Protein AF-A0A7S1PKN9-F1 (afdb_monomer_lite)

Structure (mmCIF, N/CA/C/O backbone):
data_AF-A0A7S1PKN9-F1
#
_entry.id   AF-A0A7S1PKN9-F1
#
loop_
_atom_site.group_PDB
_atom_site.id
_atom_site.type_symbol
_atom_site.label_atom_id
_atom_site.label_alt_id
_atom_site.label_comp_id
_atom_site.label_asym_id
_atom_site.label_entity_id
_atom_site.label_seq_id
_atom_site.pdbx_PDB_ins_code
_atom_site.Cartn_x
_atom_site.Cartn_y
_atom_site.Cartn_z
_atom_site.occupancy
_atom_site.B_iso_or_equiv
_atom_site.auth_seq_id
_atom_site.auth_comp_id
_atom_site.auth_asym_id
_atom_site.auth_atom_id
_atom_site.pdbx_PDB_model_num
ATOM 1 N N . VAL A 1 1 ? 27.962 28.927 23.996 1.00 56.00 1 VAL A N 1
ATOM 2 C CA . VAL A 1 1 ? 29.377 28.516 23.824 1.00 56.00 1 VAL A CA 1
ATOM 3 C C . VAL A 1 1 ? 30.246 29.664 23.310 1.00 56.00 1 VAL A C 1
ATOM 5 O O . VAL A 1 1 ? 31.031 30.153 24.105 1.00 56.00 1 VAL A O 1
ATOM 8 N N . TYR A 1 2 ? 30.059 30.178 22.082 1.00 61.97 2 TYR A N 1
ATOM 9 C CA . TYR A 1 2 ? 30.924 31.236 21.508 1.00 61.97 2 TYR A CA 1
ATOM 10 C C . TYR A 1 2 ? 31.091 32.504 22.367 1.00 61.97 2 TYR A C 1
ATOM 12 O O . TYR A 1 2 ? 32.209 32.985 22.531 1.00 61.97 2 TYR A O 1
ATOM 20 N N . CYS A 1 3 ? 30.013 33.026 22.960 1.00 69.19 3 CYS A N 1
ATOM 21 C CA . CYS A 1 3 ? 30.111 34.197 23.840 1.00 69.19 3 CYS A CA 1
ATOM 22 C C . CYS A 1 3 ? 30.927 33.903 25.104 1.00 69.19 3 CYS A C 1
ATOM 24 O O . CYS A 1 3 ? 31.741 34.717 25.508 1.00 69.19 3 CYS A O 1
ATOM 26 N N . ILE A 1 4 ? 30.766 32.713 25.687 1.00 73.06 4 ILE A N 1
ATOM 27 C CA . ILE A 1 4 ? 31.464 32.315 26.916 1.00 73.06 4 ILE A CA 1
ATOM 28 C C . ILE A 1 4 ? 32.950 32.116 26.635 1.00 73.06 4 ILE A C 1
ATOM 30 O O . ILE A 1 4 ? 33.784 32.615 27.381 1.00 73.06 4 ILE A O 1
ATOM 34 N N . THR A 1 5 ? 33.293 31.463 25.522 1.00 75.25 5 THR A N 1
ATOM 35 C CA . THR A 1 5 ? 34.692 31.301 25.111 1.00 75.25 5 THR A CA 1
ATOM 36 C C . THR A 1 5 ? 35.358 32.647 24.826 1.00 75.25 5 THR A C 1
ATOM 38 O O . THR A 1 5 ? 36.504 32.836 25.216 1.00 75.25 5 THR A O 1
ATOM 41 N N . ALA A 1 6 ? 34.636 33.596 24.217 1.00 80.12 6 ALA A N 1
ATOM 42 C CA . ALA A 1 6 ? 35.143 34.945 23.963 1.00 80.12 6 ALA A CA 1
ATOM 43 C C . ALA A 1 6 ? 35.316 35.758 25.259 1.00 80.12 6 ALA A C 1
ATOM 45 O O . ALA A 1 6 ? 36.335 36.415 25.453 1.00 80.12 6 ALA A O 1
ATOM 46 N N . SER A 1 7 ? 34.356 35.687 26.184 1.00 80.75 7 SER A N 1
ATOM 47 C CA . SER A 1 7 ? 34.466 36.356 27.483 1.00 80.75 7 SER A CA 1
ATOM 48 C C . SER A 1 7 ? 35.603 35.773 28.328 1.00 80.75 7 SER A C 1
ATOM 50 O O . SER A 1 7 ? 36.373 36.533 28.911 1.00 80.75 7 SER A O 1
ATOM 52 N N . CYS A 1 8 ? 35.766 34.445 28.349 1.00 77.81 8 CYS A N 1
ATOM 53 C CA . CYS A 1 8 ? 36.870 33.787 29.048 1.00 77.81 8 CYS A CA 1
ATOM 54 C C . CYS A 1 8 ? 38.234 34.127 28.438 1.00 77.81 8 CYS A C 1
ATOM 56 O O . CYS A 1 8 ? 39.183 34.334 29.190 1.00 77.81 8 CYS A O 1
ATOM 58 N N . SER A 1 9 ? 38.346 34.228 27.107 1.00 82.56 9 SER A N 1
ATOM 59 C CA . SER A 1 9 ? 39.614 34.612 26.478 1.00 82.56 9 SER A CA 1
ATOM 60 C C . SER A 1 9 ? 39.989 36.051 26.820 1.00 82.56 9 SER A C 1
ATOM 62 O O . SER A 1 9 ? 41.128 36.303 27.197 1.00 82.56 9 SER A O 1
ATOM 64 N N . VAL A 1 10 ? 39.035 36.989 26.771 1.00 86.06 10 VAL A N 1
ATOM 65 C CA . VAL A 1 10 ? 39.274 38.386 27.176 1.00 86.06 10 VAL A CA 1
ATOM 66 C C . VAL A 1 10 ? 39.670 38.469 28.652 1.00 86.06 10 VAL A C 1
ATOM 68 O O . VAL A 1 10 ? 40.650 39.132 28.984 1.00 86.06 10 VAL A O 1
ATOM 71 N N . PHE A 1 11 ? 38.964 37.755 29.532 1.00 84.25 11 PHE A N 1
ATOM 72 C CA . PHE A 1 11 ? 39.279 37.731 30.960 1.00 84.25 11 PHE A CA 1
ATOM 73 C C . PHE A 1 11 ? 40.685 37.185 31.242 1.00 84.25 11 PHE A C 1
ATOM 75 O O . PHE A 1 11 ? 41.400 37.760 32.056 1.00 84.25 11 PHE A O 1
ATOM 82 N N . ALA A 1 12 ? 41.120 36.134 30.540 1.00 81.62 12 ALA A N 1
ATOM 83 C CA . ALA A 1 12 ? 42.462 35.575 30.705 1.00 81.62 12 ALA A CA 1
ATOM 84 C C . ALA A 1 12 ? 43.568 36.596 30.380 1.00 81.62 12 ALA A C 1
ATOM 86 O O . ALA A 1 12 ? 44.550 36.690 31.114 1.00 81.62 12 ALA A O 1
ATOM 87 N N . TYR A 1 13 ? 43.394 37.404 29.328 1.00 84.75 13 TYR A N 1
ATOM 88 C CA . TYR A 1 13 ? 44.349 38.465 28.992 1.00 84.75 13 TYR A CA 1
ATOM 89 C C . TYR A 1 13 ? 44.332 39.618 30.000 1.00 84.75 13 TYR A C 1
ATOM 91 O O . TYR A 1 13 ? 45.393 40.132 30.350 1.00 84.75 13 TYR A O 1
ATOM 99 N N . LEU A 1 14 ? 43.155 40.002 30.503 1.00 86.12 14 LEU A N 1
ATOM 100 C CA . LEU A 1 14 ? 43.044 41.013 31.559 1.00 86.12 14 LEU A CA 1
ATOM 101 C C . LEU A 1 14 ? 43.687 40.538 32.867 1.00 86.12 14 LEU A C 1
ATOM 103 O O . LEU A 1 14 ? 44.374 41.314 33.527 1.00 86.12 14 LEU A O 1
ATOM 107 N N . TRP A 1 15 ? 43.517 39.261 33.213 1.00 82.75 15 TRP A N 1
ATOM 108 C CA . TRP A 1 15 ? 44.158 38.649 34.375 1.00 82.75 15 TRP A CA 1
ATOM 109 C C . TRP A 1 15 ? 45.682 38.608 34.227 1.00 82.75 15 TRP A C 1
ATOM 111 O O . TRP A 1 15 ? 46.397 38.978 35.154 1.00 82.75 15 TRP A O 1
ATOM 121 N N . LEU A 1 16 ? 46.187 38.245 33.043 1.00 79.94 16 LEU A N 1
ATOM 122 C CA . LEU A 1 16 ? 47.620 38.262 32.742 1.00 79.94 16 LEU A CA 1
ATOM 123 C C . LEU A 1 16 ? 48.214 39.676 32.851 1.00 79.94 16 LEU A C 1
ATOM 125 O O . LEU A 1 16 ? 49.313 39.859 33.367 1.00 79.94 16 LEU A O 1
ATOM 129 N N . LEU A 1 17 ? 47.473 40.691 32.406 1.00 82.06 17 LEU A N 1
ATOM 130 C CA . LEU A 1 17 ? 47.875 42.088 32.550 1.00 82.06 17 LEU A CA 1
ATOM 131 C C . LEU A 1 17 ? 47.866 42.539 34.021 1.00 82.06 17 LEU A C 1
ATOM 133 O O . LEU A 1 17 ? 48.770 43.257 34.442 1.00 82.06 17 LEU A O 1
ATOM 137 N N . PHE A 1 18 ? 46.893 42.083 34.813 1.00 81.50 18 PHE A N 1
ATOM 138 C CA . PHE A 1 18 ? 46.809 42.376 36.244 1.00 81.50 18 PHE A CA 1
ATOM 139 C C . PHE A 1 18 ? 47.983 41.786 37.038 1.00 81.50 18 PHE A C 1
ATOM 141 O O . PHE A 1 18 ? 48.581 42.503 37.837 1.00 81.50 18 PHE A O 1
ATOM 148 N N . ILE A 1 19 ? 48.357 40.524 36.799 1.00 79.94 19 ILE A N 1
ATOM 149 C CA . ILE A 1 19 ? 49.488 39.901 37.511 1.00 79.94 19 ILE A CA 1
ATOM 150 C C . ILE A 1 19 ? 50.833 40.533 37.126 1.00 79.94 19 ILE A C 1
ATOM 152 O O . ILE A 1 19 ? 51.710 40.644 37.969 1.00 79.94 19 ILE A O 1
ATOM 156 N N . LEU A 1 20 ? 50.992 41.010 35.885 1.00 75.25 20 LEU A N 1
ATOM 157 C CA . LEU A 1 20 ? 52.249 41.620 35.433 1.00 75.25 20 LEU A CA 1
ATOM 158 C C . LEU A 1 20 ? 52.433 43.076 35.877 1.00 75.25 20 LEU A C 1
ATOM 160 O O . LEU A 1 20 ? 53.573 43.525 35.999 1.00 75.25 20 LEU A O 1
ATOM 164 N N . LEU A 1 21 ? 51.340 43.824 36.068 1.00 78.50 21 LEU A N 1
ATOM 165 C CA . LEU A 1 21 ? 51.380 45.258 36.390 1.00 78.50 21 LEU A CA 1
ATOM 166 C C . LEU A 1 21 ? 50.986 45.591 37.832 1.00 78.50 21 LEU A C 1
ATOM 168 O O . LEU A 1 21 ? 51.209 46.720 38.262 1.00 78.50 21 LEU A O 1
ATOM 172 N N . GLY A 1 22 ? 50.350 44.664 38.547 1.00 76.75 22 GLY A N 1
ATOM 173 C CA . GLY A 1 22 ? 49.760 44.927 39.853 1.00 76.75 22 GLY A CA 1
ATOM 174 C C . GLY A 1 22 ? 50.721 44.664 41.019 1.00 76.75 22 GLY A C 1
ATOM 175 O O . GLY A 1 22 ? 51.550 45.523 41.316 1.00 76.75 22 GLY A O 1
ATOM 176 N N . PRO A 1 23 ? 50.581 43.537 41.743 1.00 65.81 23 PRO A N 1
ATOM 177 C CA . PRO A 1 23 ? 51.250 43.354 43.030 1.00 65.81 23 PRO A CA 1
ATOM 178 C C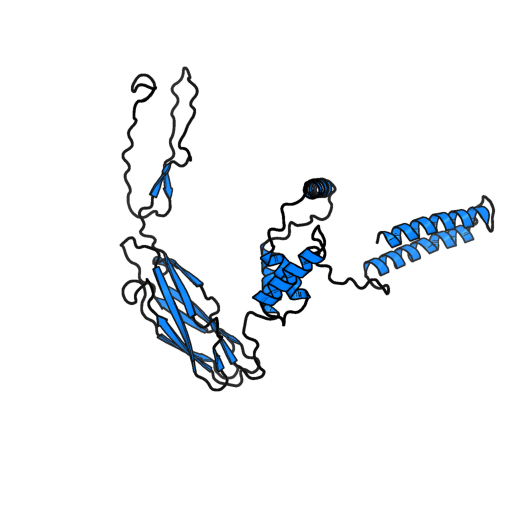 . PRO A 1 23 ? 52.767 43.166 42.911 1.00 65.81 23 PRO A C 1
ATOM 180 O O . PRO A 1 23 ? 53.510 43.776 43.681 1.00 65.81 23 PRO A O 1
ATOM 183 N N . THR A 1 24 ? 53.235 42.366 41.945 1.00 72.69 24 THR A N 1
ATOM 184 C CA . THR A 1 24 ? 54.666 42.130 41.711 1.00 72.69 24 THR A CA 1
ATOM 185 C C . THR A 1 24 ? 55.055 42.399 40.252 1.00 72.69 24 THR A C 1
ATOM 187 O O . THR A 1 24 ? 54.902 41.553 39.374 1.00 72.69 24 THR A O 1
ATOM 190 N N . PRO A 1 25 ? 55.567 43.603 39.930 1.00 73.12 25 PRO A N 1
ATOM 191 C CA . PRO A 1 25 ? 55.857 43.945 38.546 1.00 73.12 25 PRO A CA 1
ATOM 192 C C . PRO A 1 25 ? 56.955 43.043 37.967 1.00 73.12 25 PRO A C 1
ATOM 194 O O . PRO A 1 25 ? 58.049 42.924 38.524 1.00 73.12 25 PRO A O 1
ATOM 197 N N . ASN A 1 26 ? 56.672 42.442 36.808 1.00 72.38 26 ASN A N 1
ATOM 198 C CA . ASN A 1 26 ? 57.579 41.573 36.042 1.00 72.38 26 ASN A CA 1
ATOM 199 C C . ASN A 1 26 ? 58.079 40.300 36.760 1.00 72.38 26 ASN A C 1
ATOM 201 O O . ASN A 1 26 ? 59.082 39.718 36.332 1.00 72.38 26 ASN A O 1
ATOM 205 N N . ARG A 1 27 ? 57.410 39.836 37.823 1.00 75.25 27 ARG A N 1
ATOM 206 C CA . ARG A 1 27 ? 57.646 38.517 38.439 1.00 75.25 27 ARG A CA 1
ATOM 207 C C . ARG A 1 27 ? 56.304 37.862 38.763 1.00 75.25 27 ARG A C 1
ATOM 209 O O . ARG A 1 27 ? 55.308 38.553 38.850 1.00 75.25 27 ARG A O 1
ATOM 216 N N . VAL A 1 28 ? 56.280 36.533 38.848 1.00 74.38 28 VAL A N 1
ATOM 217 C CA . VAL A 1 28 ? 55.083 35.780 39.250 1.00 74.38 28 VAL A CA 1
ATOM 218 C C . VAL A 1 28 ? 55.415 35.065 40.545 1.00 74.38 28 VAL A C 1
ATOM 220 O O . VAL A 1 28 ? 56.263 34.166 40.551 1.00 74.38 28 VAL A O 1
ATOM 223 N N . ASP A 1 29 ? 54.767 35.466 41.630 1.00 78.19 29 ASP A N 1
ATOM 224 C CA . ASP A 1 29 ? 54.979 34.853 42.936 1.00 78.19 29 ASP A CA 1
ATOM 225 C C . ASP A 1 29 ? 54.174 33.551 43.083 1.00 78.19 29 ASP A C 1
ATOM 227 O O . ASP A 1 29 ? 53.139 33.332 42.449 1.00 78.19 29 ASP A O 1
ATOM 231 N N . VAL A 1 30 ? 54.636 32.655 43.963 1.00 81.25 30 VAL A N 1
ATOM 232 C CA . VAL A 1 30 ? 53.997 31.345 44.198 1.00 81.25 30 VAL A CA 1
ATOM 233 C C . VAL A 1 30 ? 52.495 31.464 44.531 1.00 81.25 30 VAL A C 1
ATOM 235 O O . VAL A 1 30 ? 51.716 30.691 43.967 1.00 81.25 30 VAL A O 1
ATOM 238 N N . PRO A 1 31 ? 52.028 32.424 45.360 1.00 81.75 31 PRO A N 1
ATOM 239 C CA . PRO A 1 31 ? 50.597 32.614 45.604 1.00 81.75 31 PRO A CA 1
ATOM 240 C C . PRO A 1 31 ? 49.803 33.023 44.353 1.00 81.75 31 PRO A C 1
ATOM 242 O O . PRO A 1 31 ? 48.690 32.539 44.153 1.00 81.75 31 PRO A O 1
ATOM 245 N N . GLU A 1 32 ? 50.368 33.859 43.479 1.00 77.94 32 GLU A N 1
ATOM 246 C CA . GLU A 1 32 ? 49.728 34.287 42.224 1.00 77.94 32 GLU A CA 1
ATOM 247 C C . GLU A 1 32 ? 49.598 33.109 41.243 1.00 77.94 32 GLU A C 1
ATOM 249 O O . GLU A 1 32 ? 48.570 32.941 40.573 1.00 77.94 32 GLU A O 1
ATOM 254 N N . GLY A 1 33 ? 50.611 32.235 41.221 1.00 79.50 33 GLY A N 1
ATOM 255 C CA . GLY A 1 33 ? 50.589 30.972 40.485 1.00 79.50 33 GLY A CA 1
ATOM 256 C C . GLY A 1 33 ? 49.509 30.010 40.990 1.00 79.50 33 GLY A C 1
ATOM 257 O O . GLY A 1 33 ? 48.776 29.437 40.184 1.00 79.50 33 GLY A O 1
ATOM 258 N N . ILE A 1 34 ? 49.346 29.880 42.312 1.00 83.94 34 ILE A N 1
ATOM 259 C CA . ILE A 1 34 ? 48.301 29.038 42.924 1.00 83.94 34 ILE A CA 1
ATOM 260 C C . ILE A 1 34 ? 46.901 29.561 42.579 1.00 83.94 34 ILE A C 1
ATOM 262 O O . ILE A 1 34 ? 46.028 28.776 42.209 1.00 83.94 34 ILE A O 1
ATOM 266 N N . ILE A 1 35 ? 46.683 30.878 42.644 1.00 83.00 35 ILE A N 1
ATOM 267 C CA . ILE A 1 35 ? 45.398 31.495 42.278 1.00 83.00 35 ILE A CA 1
ATOM 268 C C . ILE A 1 35 ? 45.082 31.239 40.799 1.00 83.00 35 ILE A C 1
ATOM 270 O O . ILE A 1 35 ? 43.976 30.820 40.460 1.00 83.00 35 ILE A O 1
ATOM 274 N N . THR A 1 36 ? 46.067 31.419 39.917 1.00 82.75 36 THR A N 1
ATOM 275 C CA . THR A 1 36 ? 45.909 31.154 38.478 1.00 82.75 36 THR A CA 1
ATOM 276 C C . THR A 1 36 ? 45.602 29.678 38.206 1.00 82.75 36 THR A C 1
ATOM 278 O O . THR A 1 36 ? 44.739 29.362 37.386 1.00 82.75 36 THR A O 1
ATOM 281 N N . PHE A 1 37 ? 46.240 28.763 38.940 1.00 84.38 37 PHE A N 1
ATOM 282 C CA . PHE A 1 37 ? 45.971 27.329 38.851 1.00 84.38 37 PHE A CA 1
ATOM 283 C C . PHE A 1 37 ? 44.552 26.966 39.323 1.00 84.38 37 PHE A C 1
ATOM 285 O O . PHE A 1 37 ? 43.891 26.137 38.700 1.00 84.38 37 PHE A O 1
ATOM 292 N N . LEU A 1 38 ? 44.039 27.625 40.368 1.00 86.00 38 LEU A N 1
ATOM 293 C CA . LEU A 1 38 ? 42.670 27.428 40.862 1.00 86.00 38 LEU A CA 1
ATOM 294 C C . LEU A 1 38 ? 41.592 27.998 39.929 1.00 86.00 38 LEU A C 1
ATOM 296 O O . LEU A 1 38 ? 40.467 27.496 39.926 1.00 86.00 38 LEU A O 1
ATOM 300 N N .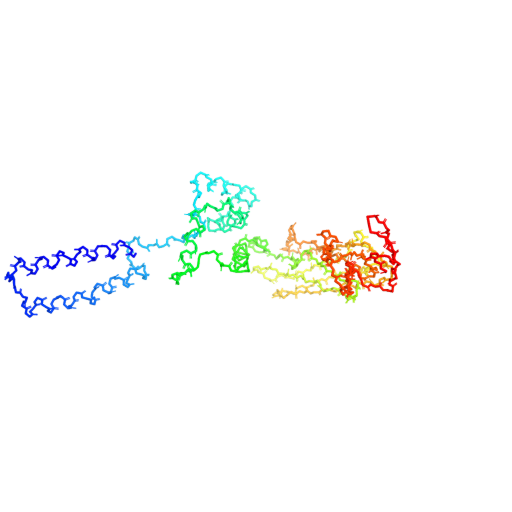 PHE A 1 39 ? 41.909 28.988 39.092 1.00 82.31 39 PHE A N 1
ATOM 301 C CA . PHE A 1 39 ? 40.958 29.496 38.097 1.00 82.31 39 PHE A CA 1
ATOM 302 C C . PHE A 1 39 ? 40.632 28.478 36.999 1.00 82.31 39 PHE A C 1
ATOM 304 O O . PHE A 1 39 ? 39.522 28.494 36.465 1.00 82.31 39 PHE A O 1
ATOM 311 N N . PHE A 1 40 ? 41.551 27.560 36.688 1.00 80.88 40 PHE A N 1
ATOM 312 C CA . PHE A 1 40 ? 41.342 26.540 35.662 1.00 80.88 40 PHE A CA 1
ATOM 313 C C . PHE A 1 40 ? 40.109 25.647 35.930 1.00 80.88 40 PHE A C 1
ATOM 315 O O . PHE A 1 40 ? 39.208 25.628 35.086 1.00 80.88 40 PHE A O 1
ATOM 322 N N . PRO A 1 41 ? 39.977 24.959 37.085 1.00 83.75 41 PRO A N 1
ATOM 323 C CA . PRO A 1 41 ? 38.795 24.142 37.367 1.00 83.75 41 PRO A CA 1
ATOM 324 C C . PRO A 1 41 ? 37.504 24.967 37.479 1.00 83.75 41 PRO A C 1
ATOM 326 O O . PRO A 1 41 ? 36.442 24.480 37.092 1.00 83.75 41 PRO A O 1
ATOM 329 N N . VAL A 1 42 ? 37.575 26.222 37.939 1.00 82.94 42 VAL A N 1
ATOM 330 C CA . VAL A 1 42 ? 36.406 27.115 38.035 1.00 82.94 42 VAL A CA 1
ATOM 331 C C . VAL A 1 42 ? 35.867 27.474 36.647 1.00 82.94 42 VAL A C 1
ATOM 333 O O . VAL A 1 42 ? 34.666 27.354 36.403 1.00 82.94 42 VAL A O 1
ATOM 336 N N . ILE A 1 43 ? 36.740 27.855 35.708 1.00 82.00 43 ILE A N 1
ATOM 337 C CA . ILE A 1 43 ? 36.345 28.203 34.334 1.00 82.00 43 ILE A CA 1
ATOM 338 C C . ILE A 1 43 ? 35.787 26.978 33.603 1.00 82.00 43 ILE A C 1
ATOM 340 O O . ILE A 1 43 ? 34.760 27.080 32.928 1.00 82.00 43 ILE A O 1
ATOM 344 N N . VAL A 1 44 ? 36.411 25.808 33.776 1.00 81.38 44 VAL A N 1
ATOM 345 C CA . VAL A 1 44 ? 35.914 24.546 33.205 1.00 81.38 44 VAL A CA 1
ATOM 346 C C . VAL A 1 44 ? 34.543 24.183 33.785 1.00 81.38 44 VAL A C 1
ATOM 348 O O . VAL A 1 44 ? 33.648 23.796 33.034 1.00 81.38 44 VAL A O 1
ATOM 351 N N . GLY A 1 45 ? 34.334 24.376 35.091 1.00 81.31 45 GLY A N 1
ATOM 352 C CA . GLY A 1 45 ? 33.041 24.165 35.743 1.00 81.31 45 GLY A CA 1
ATOM 353 C C . GLY A 1 45 ? 31.940 25.080 35.199 1.00 81.31 45 GLY A C 1
ATOM 354 O O . GLY A 1 45 ? 30.849 24.608 34.884 1.00 81.31 45 GLY A O 1
ATOM 355 N N . ILE A 1 46 ? 32.225 26.373 35.016 1.00 79.38 46 ILE A N 1
ATOM 356 C CA . ILE A 1 46 ? 31.274 27.338 34.435 1.00 79.38 46 ILE A CA 1
ATOM 357 C C . ILE A 1 46 ? 30.959 26.989 32.976 1.00 79.38 46 ILE A C 1
ATOM 359 O O . ILE A 1 46 ? 29.793 27.010 32.579 1.00 79.38 46 ILE A O 1
ATOM 363 N N . ALA A 1 47 ? 31.969 26.616 32.187 1.00 75.75 47 ALA A N 1
ATOM 364 C CA . ALA A 1 47 ? 31.772 26.172 30.810 1.00 75.75 47 ALA A CA 1
ATOM 365 C C . ALA A 1 47 ? 30.891 24.913 30.741 1.00 75.75 47 ALA A C 1
ATOM 367 O O . ALA A 1 47 ? 29.976 24.853 29.922 1.00 75.75 47 ALA A O 1
ATOM 368 N N . PHE A 1 48 ? 31.103 23.949 31.641 1.00 76.88 48 PHE A N 1
ATOM 369 C CA . PHE A 1 48 ? 30.293 22.734 31.737 1.00 76.88 48 PHE A CA 1
ATOM 370 C C . PHE A 1 48 ? 28.846 23.017 32.170 1.00 76.88 48 PHE A C 1
ATOM 372 O O . PHE A 1 48 ? 27.908 22.491 31.570 1.00 76.88 48 PHE A O 1
ATOM 379 N N . MET A 1 49 ? 28.639 23.882 33.169 1.00 77.69 49 MET A N 1
ATOM 380 C CA . MET A 1 49 ? 27.297 24.302 33.598 1.00 77.69 49 MET A CA 1
ATOM 381 C C . MET A 1 49 ? 26.545 25.042 32.487 1.00 77.69 49 MET A C 1
ATOM 383 O O . MET A 1 49 ? 25.337 24.857 32.323 1.00 77.69 49 MET A O 1
ATOM 387 N N . ALA A 1 50 ? 27.255 25.846 31.694 1.00 72.12 50 ALA A N 1
ATOM 388 C CA . ALA A 1 50 ? 26.683 26.513 30.536 1.00 72.12 50 ALA A CA 1
ATOM 389 C C . ALA A 1 50 ? 26.311 25.537 29.412 1.00 72.12 50 ALA A C 1
ATOM 391 O O . ALA A 1 50 ? 25.275 25.715 28.775 1.00 72.12 50 ALA A O 1
ATOM 392 N N . ASP A 1 51 ? 27.123 24.505 29.176 1.00 69.62 51 ASP A N 1
ATOM 393 C CA . ASP A 1 51 ? 26.844 23.490 28.153 1.00 69.62 51 ASP A CA 1
ATOM 394 C C . ASP A 1 51 ? 25.653 22.599 28.546 1.00 69.62 51 ASP A C 1
ATOM 396 O O . ASP A 1 51 ? 24.828 22.236 27.706 1.00 69.62 51 ASP A O 1
ATOM 400 N N . LYS A 1 52 ? 25.484 22.346 29.852 1.00 71.12 52 LYS A N 1
ATOM 401 C CA . LYS A 1 52 ? 24.294 21.691 30.419 1.00 71.12 52 LYS A CA 1
ATOM 402 C C . LYS A 1 52 ? 23.062 22.599 30.560 1.00 71.12 52 LYS A C 1
ATOM 404 O O . LYS A 1 52 ? 22.019 22.112 30.986 1.00 71.12 52 LYS A O 1
ATOM 409 N N . GLY A 1 53 ? 23.141 23.881 30.189 1.00 63.84 53 GLY A N 1
ATOM 410 C CA . GLY A 1 53 ? 21.988 24.796 30.169 1.00 63.84 53 GLY A CA 1
ATOM 411 C C . GLY A 1 53 ? 21.476 25.223 31.550 1.00 63.84 53 GLY A C 1
ATOM 412 O O . GLY A 1 53 ? 20.310 25.578 31.693 1.00 63.84 53 GLY A O 1
ATOM 413 N N . MET A 1 54 ? 22.327 25.177 32.580 1.00 65.50 54 MET A N 1
ATOM 414 C CA . MET A 1 54 ? 21.944 25.491 33.965 1.00 65.50 54 MET A CA 1
ATOM 415 C C . MET A 1 54 ? 21.978 26.997 34.290 1.00 65.50 54 MET A C 1
ATOM 417 O O . MET A 1 54 ? 21.639 27.388 35.404 1.00 65.50 54 MET A O 1
ATOM 421 N N . LEU A 1 55 ? 22.386 27.857 33.345 1.00 62.66 55 LEU A N 1
ATOM 422 C CA . LEU A 1 55 ? 22.476 29.306 33.554 1.00 62.66 55 LEU A CA 1
ATOM 423 C C . LEU A 1 55 ? 21.159 30.019 33.176 1.00 62.66 55 LEU A C 1
ATOM 425 O O . LEU A 1 55 ? 20.597 29.749 32.106 1.00 62.66 55 LEU A O 1
ATOM 429 N N . PRO A 1 56 ? 20.668 30.965 33.999 1.00 54.06 56 PRO A N 1
ATOM 430 C CA . PRO A 1 56 ? 19.470 31.742 33.687 1.00 54.06 56 PRO A CA 1
ATOM 431 C C . PRO A 1 56 ? 19.685 32.547 32.395 1.00 54.06 56 PRO A C 1
ATOM 433 O O . PRO A 1 56 ? 20.683 33.244 32.245 1.00 54.06 56 PRO A O 1
ATOM 436 N N . GLY A 1 57 ? 18.770 32.396 31.432 1.00 55.38 57 GLY A N 1
ATOM 437 C CA . GLY A 1 57 ? 18.905 32.939 30.069 1.00 55.38 57 GLY A CA 1
ATOM 438 C C . GLY A 1 57 ? 19.395 31.930 29.020 1.00 55.38 57 GLY A C 1
ATOM 439 O O . GLY A 1 57 ? 19.430 32.252 27.837 1.00 55.38 57 GLY A O 1
ATOM 440 N N . THR A 1 58 ? 19.705 30.691 29.422 1.00 48.91 58 THR A N 1
ATOM 441 C CA . THR A 1 58 ? 20.016 29.568 28.514 1.00 48.91 58 THR A CA 1
ATOM 442 C C . THR A 1 58 ? 18.901 28.523 28.454 1.00 48.91 58 THR A C 1
ATOM 444 O O . THR A 1 58 ? 19.157 27.341 28.232 1.00 48.91 58 THR A O 1
ATOM 447 N N . LYS A 1 59 ? 17.634 28.941 28.595 1.00 40.56 59 LYS A N 1
ATOM 448 C CA . LYS A 1 59 ? 16.530 28.096 28.127 1.00 40.56 59 LYS A CA 1
ATOM 449 C C . LYS A 1 59 ? 16.704 27.953 26.617 1.00 40.56 59 LYS A C 1
ATOM 451 O O . LYS A 1 59 ? 16.474 28.899 25.869 1.00 40.56 59 LYS A O 1
ATOM 456 N N . LYS A 1 60 ? 17.169 26.784 26.174 1.00 42.56 60 LYS A N 1
ATOM 457 C CA . LYS A 1 60 ? 16.987 26.358 24.790 1.00 42.56 60 LYS A CA 1
ATOM 458 C C . LYS A 1 60 ? 15.481 26.307 24.576 1.00 42.56 60 LYS A C 1
ATOM 460 O O . LYS A 1 60 ? 14.838 25.345 24.982 1.00 42.56 60 LYS A O 1
ATOM 465 N N . GLU A 1 61 ? 14.924 27.338 23.953 1.00 40.25 61 GLU A N 1
ATOM 466 C CA . GLU A 1 61 ? 13.741 27.105 23.138 1.00 40.25 61 GLU A CA 1
ATOM 467 C C . GLU A 1 61 ? 14.084 25.953 22.186 1.00 40.25 61 GLU A C 1
ATOM 469 O O . GLU A 1 61 ? 15.232 25.893 21.709 1.00 40.25 61 GLU A O 1
ATOM 474 N N . PRO A 1 62 ? 13.166 25.004 21.951 1.00 36.47 62 PRO A N 1
ATOM 475 C CA . PRO A 1 62 ? 13.362 23.982 20.941 1.00 36.47 62 PRO A CA 1
ATOM 476 C C . PRO A 1 62 ? 13.434 24.692 19.588 1.00 36.47 62 PRO A C 1
ATOM 478 O O . PRO A 1 62 ? 12.442 24.870 18.893 1.00 36.47 62 PRO A O 1
ATOM 481 N N . LYS A 1 63 ? 14.630 25.152 19.219 1.00 37.38 63 LYS A N 1
ATOM 482 C CA . LYS A 1 63 ? 14.920 25.585 17.864 1.00 37.38 63 LYS A CA 1
ATOM 483 C C . LYS A 1 63 ? 14.827 24.333 17.013 1.00 37.38 63 LYS A C 1
ATOM 485 O O . LYS A 1 63 ? 15.735 23.502 17.029 1.00 37.38 63 LYS A O 1
ATOM 490 N N . SER A 1 64 ? 13.720 24.195 16.294 1.00 39.88 64 SER A N 1
ATOM 491 C CA . SER A 1 64 ? 13.706 23.397 15.084 1.00 39.88 64 SER A CA 1
ATOM 492 C C . SER A 1 64 ? 14.793 23.982 14.179 1.00 39.88 64 SER A C 1
ATOM 494 O O . SER A 1 64 ? 14.682 25.089 13.655 1.00 39.88 64 SER A O 1
ATOM 496 N N . ASP A 1 65 ? 15.898 23.250 14.029 1.00 41.25 65 ASP A N 1
ATOM 497 C CA . ASP A 1 65 ? 17.009 23.593 13.127 1.00 41.25 65 ASP A CA 1
ATOM 498 C C . ASP A 1 65 ? 16.548 23.768 11.657 1.00 41.25 65 ASP A C 1
ATOM 500 O O . ASP A 1 65 ? 17.333 24.182 10.805 1.00 41.25 65 ASP A O 1
ATOM 504 N N . ALA A 1 66 ? 15.278 23.483 11.354 1.00 41.31 66 ALA A N 1
ATOM 505 C CA . ALA A 1 66 ? 14.653 23.633 10.049 1.00 41.31 66 ALA A CA 1
ATOM 506 C C . ALA A 1 66 ? 14.081 25.038 9.768 1.00 41.31 66 ALA A C 1
ATOM 508 O O . ALA A 1 66 ? 13.977 25.421 8.605 1.00 41.31 66 ALA A O 1
ATOM 509 N N . LEU A 1 67 ? 13.785 25.858 10.787 1.00 45.78 67 LEU A N 1
ATOM 510 C CA . LEU A 1 67 ? 13.069 27.129 10.582 1.00 45.78 67 LEU A CA 1
ATOM 511 C C . LEU A 1 67 ? 13.963 28.370 10.384 1.00 45.78 67 LEU A C 1
ATOM 513 O O . LEU A 1 67 ? 13.448 29.471 10.207 1.00 45.78 67 LEU A O 1
ATOM 517 N N . GLN A 1 68 ? 15.296 28.237 10.406 1.00 41.75 68 GLN A N 1
ATOM 518 C CA . GLN A 1 68 ? 16.214 29.393 10.352 1.00 41.75 68 GLN A CA 1
ATOM 519 C C . GLN A 1 68 ? 17.353 29.306 9.327 1.00 41.75 68 GLN A C 1
ATOM 521 O O . GLN A 1 68 ? 18.399 29.929 9.512 1.00 41.75 68 GLN A O 1
ATOM 526 N N . GLN A 1 69 ? 17.175 28.614 8.201 1.00 46.94 69 GLN A N 1
ATOM 527 C CA . GLN A 1 69 ? 18.124 28.748 7.086 1.00 46.94 69 GLN A CA 1
ATOM 528 C C . GLN A 1 69 ? 17.452 29.299 5.828 1.00 46.94 69 GLN A C 1
ATOM 530 O O . GLN A 1 69 ? 17.171 28.579 4.881 1.00 46.94 69 GLN A O 1
ATOM 535 N N . GLY A 1 70 ? 17.247 30.621 5.825 1.00 50.16 70 GLY A N 1
ATOM 536 C CA . GLY A 1 70 ? 17.056 31.414 4.604 1.00 50.16 70 GLY A CA 1
ATOM 537 C C . GLY A 1 70 ? 15.651 31.949 4.324 1.00 50.16 70 GLY A C 1
ATOM 538 O O . GLY A 1 70 ? 15.523 32.750 3.406 1.00 50.16 70 GLY A O 1
ATOM 539 N N . ALA A 1 71 ? 14.626 31.570 5.090 1.00 53.78 71 ALA A N 1
ATOM 540 C CA . ALA A 1 71 ? 13.282 32.130 4.930 1.00 53.78 71 ALA A CA 1
ATOM 541 C C . ALA A 1 71 ? 13.167 33.491 5.637 1.00 53.78 71 ALA A C 1
ATOM 543 O O . ALA A 1 71 ? 13.647 33.661 6.764 1.00 53.78 71 ALA A O 1
ATOM 544 N N . THR A 1 72 ? 12.534 34.465 4.984 1.00 62.22 72 THR A N 1
ATOM 545 C CA . THR A 1 72 ? 12.159 35.726 5.636 1.00 62.22 72 THR A CA 1
ATOM 546 C C . THR A 1 72 ? 11.070 35.455 6.679 1.00 62.22 72 THR A C 1
ATOM 548 O O . THR A 1 72 ? 10.311 34.490 6.572 1.00 62.22 72 THR A O 1
ATOM 551 N N . LYS A 1 73 ? 10.989 36.294 7.720 1.00 61.50 73 LYS A N 1
ATOM 552 C CA . LYS A 1 73 ? 9.995 36.140 8.800 1.00 61.50 73 LYS A CA 1
ATOM 553 C C . LYS A 1 73 ? 8.558 36.061 8.255 1.00 61.50 73 LYS A C 1
ATOM 555 O O . LYS A 1 73 ? 7.771 35.245 8.715 1.00 61.50 73 LYS A O 1
ATOM 560 N N . GLU A 1 74 ? 8.279 36.835 7.212 1.00 67.06 74 GLU A N 1
ATOM 561 C CA . GLU A 1 74 ? 6.983 36.894 6.528 1.00 67.06 74 GLU A CA 1
ATOM 562 C C . GLU A 1 74 ? 6.646 35.597 5.770 1.00 67.06 74 GLU A C 1
ATOM 564 O O . GLU A 1 74 ? 5.511 35.124 5.814 1.00 67.06 74 GLU A O 1
ATOM 569 N N . GLU A 1 75 ? 7.625 34.961 5.116 1.00 64.25 75 GLU A N 1
ATOM 570 C CA . GLU A 1 75 ? 7.411 33.683 4.421 1.00 64.25 75 GLU A CA 1
ATOM 571 C C . GLU A 1 75 ? 7.104 32.539 5.392 1.00 64.25 75 GLU A C 1
ATOM 573 O O . GLU A 1 75 ? 6.322 31.640 5.075 1.00 64.25 75 GLU A O 1
ATOM 578 N N . VAL A 1 76 ? 7.711 32.568 6.579 1.00 65.00 76 VAL A N 1
ATOM 579 C CA . VAL A 1 76 ? 7.443 31.596 7.642 1.00 65.00 76 VAL A CA 1
ATOM 580 C C . VAL A 1 76 ? 6.012 31.747 8.155 1.00 65.00 76 VAL A C 1
ATOM 582 O O . VAL A 1 76 ? 5.292 30.756 8.269 1.00 65.00 76 VAL A O 1
ATOM 585 N N . GLU A 1 77 ? 5.581 32.981 8.411 1.00 69.81 77 GLU A N 1
ATOM 586 C CA . GLU A 1 77 ? 4.230 33.282 8.888 1.00 69.81 77 GLU A CA 1
ATOM 587 C C . GLU A 1 77 ? 3.168 32.873 7.855 1.00 69.81 77 GLU A C 1
ATOM 589 O O . GLU A 1 77 ? 2.179 32.231 8.210 1.00 69.81 77 GLU A O 1
ATOM 594 N N . ALA A 1 78 ? 3.411 33.113 6.562 1.00 73.00 78 ALA A N 1
ATOM 595 C CA . ALA A 1 78 ? 2.513 32.676 5.492 1.00 73.00 78 ALA A CA 1
ATOM 596 C C . ALA A 1 78 ? 2.367 31.142 5.415 1.00 73.00 78 ALA A C 1
ATOM 598 O O . ALA A 1 78 ? 1.267 30.625 5.195 1.00 73.00 78 ALA A O 1
ATOM 599 N N . ARG A 1 79 ? 3.457 30.389 5.624 1.00 69.06 79 ARG A N 1
ATOM 600 C CA . ARG A 1 79 ? 3.424 28.913 5.652 1.00 69.06 79 ARG A CA 1
ATOM 601 C C . ARG A 1 79 ? 2.654 28.387 6.857 1.00 69.06 79 ARG A C 1
ATOM 603 O O . ARG A 1 79 ? 1.854 27.467 6.708 1.00 69.06 79 ARG A O 1
ATOM 610 N N . VAL A 1 80 ? 2.853 29.002 8.021 1.00 72.06 80 VAL A N 1
ATOM 611 C CA . VAL A 1 80 ? 2.119 28.683 9.252 1.00 72.06 80 VAL A CA 1
ATOM 612 C C . VAL A 1 80 ? 0.618 28.919 9.072 1.00 72.06 80 VAL A C 1
ATOM 614 O O . VAL A 1 80 ? -0.176 28.037 9.396 1.00 72.06 80 VAL A O 1
ATOM 617 N N . VAL A 1 81 ? 0.221 30.055 8.491 1.00 76.88 81 VAL A N 1
ATOM 618 C CA . VAL A 1 81 ? -1.191 30.366 8.207 1.00 76.88 81 VAL A CA 1
ATOM 619 C C . VAL A 1 81 ? -1.802 29.338 7.256 1.00 76.88 81 VAL A C 1
ATOM 621 O O . VAL A 1 81 ? -2.895 28.839 7.512 1.00 76.88 81 VAL A O 1
ATOM 624 N N . LYS A 1 82 ? -1.082 28.951 6.196 1.00 75.06 82 LYS A N 1
ATOM 625 C CA . LYS A 1 82 ? -1.558 27.949 5.231 1.00 75.06 82 LYS A CA 1
ATOM 626 C C . LYS A 1 82 ? -1.789 26.575 5.872 1.00 75.06 82 LYS A C 1
ATOM 628 O O . LYS A 1 82 ? -2.704 25.859 5.473 1.00 75.06 82 LYS A O 1
ATOM 633 N N . ILE A 1 83 ? -0.987 26.210 6.870 1.00 70.81 83 ILE A N 1
ATOM 634 C CA . ILE A 1 83 ? -1.145 24.951 7.608 1.00 70.81 83 ILE A CA 1
ATOM 635 C C . ILE A 1 83 ? -2.293 25.022 8.608 1.00 70.81 83 ILE A C 1
ATOM 637 O O . ILE A 1 83 ? -3.105 24.102 8.633 1.00 70.81 83 ILE A O 1
ATOM 641 N N . LYS A 1 84 ? -2.427 26.122 9.354 1.00 72.50 84 LYS A N 1
ATOM 642 C CA . LYS A 1 84 ? -3.571 26.336 10.254 1.00 72.50 84 LYS A CA 1
ATOM 643 C C . LYS A 1 84 ? -4.907 26.350 9.501 1.00 72.50 84 LYS A C 1
ATOM 645 O O . LYS A 1 84 ? -5.874 25.751 9.953 1.00 72.50 84 LYS A O 1
ATOM 650 N N . GLN A 1 85 ? -4.941 26.904 8.287 1.00 75.75 85 GLN A N 1
ATOM 651 C CA . GLN A 1 85 ? -6.117 26.832 7.408 1.00 75.75 85 GLN A CA 1
ATOM 652 C C . GLN A 1 85 ? -6.442 25.409 6.925 1.00 75.75 85 GLN A C 1
ATOM 654 O O . GLN A 1 85 ? -7.611 25.083 6.744 1.00 75.75 85 GLN A O 1
ATOM 659 N N . LYS A 1 86 ? -5.426 24.567 6.689 1.00 65.56 86 LYS A N 1
ATOM 660 C CA . LYS A 1 86 ? -5.597 23.215 6.125 1.00 65.56 86 LYS A CA 1
ATOM 661 C C . LYS A 1 86 ? -5.903 22.155 7.188 1.00 65.56 86 LYS A C 1
ATOM 663 O O . LYS A 1 86 ? -6.644 21.221 6.904 1.00 65.56 86 LYS A O 1
ATOM 668 N N . TYR A 1 87 ? -5.338 22.295 8.386 1.00 65.38 87 TYR A N 1
ATOM 669 C CA . TYR A 1 87 ? -5.413 21.297 9.460 1.00 65.38 87 TYR A CA 1
ATOM 670 C C . TYR A 1 87 ? -6.151 21.797 10.720 1.00 65.38 87 TYR A C 1
ATOM 672 O O . TYR A 1 87 ? -6.303 21.039 11.674 1.00 65.38 87 TYR A O 1
ATOM 680 N N . GLY A 1 88 ? -6.650 23.038 10.713 1.00 66.44 88 GLY A N 1
ATOM 681 C CA . GLY A 1 88 ? -7.402 23.652 11.811 1.00 66.44 88 GLY A CA 1
ATOM 682 C C . GLY A 1 88 ? -6.540 24.503 12.753 1.00 66.44 88 GLY A C 1
ATOM 683 O O . GLY A 1 88 ? -5.335 24.292 12.896 1.00 66.44 88 GLY A O 1
ATOM 684 N N . ASP A 1 89 ? -7.171 25.475 13.419 1.00 70.94 89 ASP A N 1
ATOM 685 C CA . ASP A 1 89 ? -6.488 26.453 14.285 1.00 70.94 89 ASP A CA 1
ATOM 686 C C . ASP A 1 89 ? -6.024 25.885 15.642 1.00 70.94 89 ASP A C 1
ATOM 688 O O . ASP A 1 89 ? -5.200 26.501 16.317 1.00 70.94 89 ASP A O 1
ATOM 692 N N . ASN A 1 90 ? -6.487 24.692 16.031 1.00 65.69 90 ASN A N 1
ATOM 693 C CA . ASN A 1 90 ? -6.211 24.078 17.339 1.00 65.69 90 ASN A CA 1
ATOM 694 C C . ASN A 1 90 ? -4.881 23.296 17.407 1.00 65.69 90 ASN A C 1
ATOM 696 O O . ASN A 1 90 ? -4.753 22.347 18.179 1.00 65.69 90 ASN A O 1
ATOM 700 N N . LEU A 1 91 ? -3.880 23.662 16.603 1.00 65.75 91 LEU A N 1
ATOM 701 C CA . LEU A 1 91 ? -2.573 22.997 16.593 1.00 65.75 91 LEU A CA 1
ATOM 702 C C . LEU A 1 91 ? -1.583 23.707 17.518 1.00 65.75 91 LEU A C 1
ATOM 704 O O . LEU A 1 91 ? -1.412 24.924 17.440 1.00 65.75 91 LEU A O 1
ATOM 708 N N . ALA A 1 92 ? -0.875 22.939 18.351 1.00 69.88 92 ALA A N 1
ATOM 709 C CA . ALA A 1 92 ? 0.222 23.477 19.148 1.00 69.88 92 ALA A CA 1
ATOM 710 C C . ALA A 1 92 ? 1.359 23.968 18.234 1.00 69.88 92 ALA A C 1
ATOM 712 O O . ALA A 1 92 ? 1.646 23.351 17.205 1.00 69.88 92 ALA A O 1
ATOM 713 N N . ASP A 1 93 ? 2.059 25.034 18.628 1.00 64.12 93 ASP A N 1
ATOM 714 C CA . ASP A 1 93 ? 3.114 25.653 17.806 1.00 64.12 93 ASP A CA 1
ATOM 715 C C . ASP A 1 93 ? 4.233 24.665 17.408 1.00 64.12 93 ASP A C 1
ATOM 717 O O . ASP A 1 93 ? 4.793 24.752 16.315 1.00 64.12 93 ASP A O 1
ATOM 721 N N . GLU A 1 94 ? 4.509 23.664 18.252 1.00 61.12 94 GLU A N 1
ATOM 722 C CA . GLU A 1 94 ? 5.460 22.578 17.966 1.00 61.12 94 GLU A CA 1
ATOM 723 C C . GLU A 1 94 ? 4.995 21.671 16.808 1.00 61.12 94 GLU A C 1
ATOM 725 O O . GLU A 1 94 ? 5.800 21.214 15.996 1.00 61.12 94 GLU A O 1
ATOM 730 N N . GLN A 1 95 ? 3.687 21.436 16.695 1.00 56.84 95 GLN A N 1
ATOM 731 C CA . GLN A 1 95 ? 3.083 20.586 15.665 1.00 56.84 95 GLN A CA 1
ATOM 732 C C . GLN A 1 95 ? 2.972 21.322 14.338 1.00 56.84 95 GLN A C 1
ATOM 734 O O . GLN A 1 95 ? 3.257 20.751 13.287 1.00 56.84 95 GLN A O 1
ATOM 739 N N . VAL A 1 96 ? 2.626 22.609 14.393 1.00 66.69 96 VAL A N 1
ATOM 740 C CA . VAL A 1 96 ? 2.645 23.486 13.222 1.00 66.69 96 VAL A CA 1
ATOM 741 C C . VAL A 1 96 ? 4.048 23.512 12.622 1.00 66.69 96 VAL A C 1
ATOM 743 O O . VAL A 1 96 ? 4.187 23.329 11.418 1.00 66.69 96 VAL A O 1
ATOM 746 N N . ALA A 1 97 ? 5.092 23.654 13.444 1.00 65.12 97 ALA A N 1
ATOM 747 C CA . ALA A 1 97 ? 6.472 23.621 12.966 1.00 65.12 97 ALA A CA 1
ATOM 748 C C . ALA A 1 97 ? 6.824 22.287 12.279 1.00 65.12 97 ALA A C 1
ATOM 750 O O . ALA A 1 97 ? 7.385 22.290 11.185 1.00 65.12 97 ALA A O 1
ATOM 751 N N . ALA A 1 98 ? 6.433 21.151 12.867 1.00 63.53 98 ALA A N 1
ATOM 752 C CA . ALA A 1 98 ? 6.670 19.833 12.276 1.00 63.53 98 ALA A CA 1
ATOM 753 C C . ALA A 1 98 ? 5.922 19.624 10.943 1.00 63.53 98 ALA A C 1
ATOM 755 O O . ALA A 1 98 ? 6.466 19.026 10.014 1.00 63.53 98 ALA A O 1
ATOM 756 N N . LEU A 1 99 ? 4.690 20.131 10.832 1.00 64.38 99 LEU A N 1
ATOM 757 C CA . LEU A 1 99 ? 3.887 20.069 9.608 1.00 64.38 99 LEU A CA 1
ATOM 758 C C . LEU A 1 99 ? 4.425 21.010 8.522 1.00 64.38 99 LEU A C 1
ATOM 760 O O . LEU A 1 99 ? 4.420 20.640 7.348 1.00 64.38 99 LEU A O 1
ATOM 764 N N . VAL A 1 100 ? 4.930 22.193 8.896 1.00 68.44 100 VAL A N 1
ATOM 765 C CA . VAL A 1 100 ? 5.608 23.116 7.966 1.00 68.44 100 VAL A CA 1
ATOM 766 C C . VAL A 1 100 ? 6.822 22.429 7.351 1.00 68.44 100 VAL A C 1
ATOM 768 O O . VAL A 1 100 ? 6.981 22.446 6.131 1.00 68.44 100 VAL A O 1
ATOM 771 N N . ASP A 1 101 ? 7.636 21.767 8.167 1.00 66.06 101 ASP A N 1
ATOM 772 C CA . ASP A 1 101 ? 8.820 21.051 7.690 1.00 66.06 101 ASP A CA 1
ATOM 773 C C . ASP A 1 101 ? 8.472 19.864 6.773 1.00 66.06 101 ASP A C 1
ATOM 775 O O . ASP A 1 101 ? 9.243 19.526 5.873 1.00 66.06 101 ASP A O 1
ATOM 779 N N . PHE A 1 102 ? 7.321 19.221 6.989 1.00 62.28 102 PHE A N 1
ATOM 780 C CA . PHE A 1 102 ? 6.867 18.082 6.190 1.00 62.28 102 PHE A CA 1
ATOM 781 C C . PHE A 1 102 ? 6.247 18.497 4.848 1.00 62.28 102 PHE A C 1
ATOM 783 O O . PHE A 1 102 ? 6.593 17.933 3.812 1.00 62.28 102 PHE A O 1
ATOM 790 N N . GLU A 1 103 ? 5.342 19.479 4.844 1.00 63.72 103 GLU A N 1
ATOM 791 C CA . GLU A 1 103 ? 4.622 19.907 3.636 1.00 63.72 103 GLU A CA 1
ATOM 792 C C . GLU A 1 103 ? 5.527 20.726 2.701 1.00 63.72 103 GLU A C 1
ATOM 794 O O . GLU A 1 103 ? 5.445 20.607 1.481 1.00 63.72 103 GLU A O 1
ATOM 799 N N . PHE A 1 104 ? 6.443 21.521 3.262 1.00 62.03 104 PHE A N 1
ATOM 800 C CA . PHE A 1 104 ? 7.421 22.313 2.506 1.00 62.03 104 PHE A CA 1
ATOM 801 C C . PHE A 1 104 ? 8.804 21.637 2.465 1.00 62.03 104 PHE A C 1
ATOM 803 O O . PHE A 1 104 ? 9.831 22.315 2.421 1.00 62.03 104 PHE A O 1
ATOM 810 N N . ARG A 1 105 ? 8.810 20.293 2.477 1.00 55.19 105 ARG A N 1
ATOM 811 C CA . ARG A 1 105 ? 9.978 19.389 2.439 1.00 55.19 105 ARG A CA 1
ATOM 812 C C . ARG A 1 105 ? 10.995 19.745 1.360 1.00 55.19 105 ARG A C 1
ATOM 814 O O . ARG A 1 105 ? 12.200 19.667 1.598 1.00 55.19 105 ARG A O 1
ATOM 821 N N . ASP A 1 106 ? 10.504 20.160 0.204 1.00 50.16 106 ASP A N 1
ATOM 822 C CA . ASP A 1 106 ? 11.318 20.709 -0.867 1.00 50.16 106 ASP A CA 1
ATOM 823 C C . ASP A 1 106 ? 11.288 22.229 -0.724 1.00 50.16 106 ASP A C 1
ATOM 825 O O . ASP A 1 106 ? 10.536 22.942 -1.391 1.00 50.16 106 ASP A O 1
ATOM 829 N N . GLY A 1 107 ? 12.076 22.730 0.231 1.00 54.19 107 GLY A N 1
ATOM 830 C CA . GLY A 1 107 ? 12.319 24.161 0.352 1.00 54.19 107 GLY A CA 1
ATOM 831 C C . GLY A 1 107 ? 12.804 24.749 -0.983 1.00 54.19 107 GLY A C 1
ATOM 832 O O . GLY A 1 107 ? 13.227 24.009 -1.879 1.00 54.19 107 GLY A O 1
ATOM 833 N N . PRO A 1 108 ? 12.774 26.084 -1.147 1.00 50.09 108 PRO A N 1
ATOM 834 C CA . PRO A 1 108 ? 13.290 26.709 -2.358 1.00 50.09 108 PRO A CA 1
ATOM 835 C C . PRO A 1 108 ? 14.724 26.228 -2.649 1.00 50.09 108 PRO A C 1
ATOM 837 O O . PRO A 1 108 ? 15.471 25.911 -1.716 1.00 50.09 108 PRO A O 1
ATOM 840 N N . PRO A 1 109 ? 15.122 26.154 -3.932 1.00 49.19 109 PRO A N 1
ATOM 841 C CA . PRO A 1 109 ? 16.399 25.581 -4.338 1.00 49.19 109 PRO A CA 1
ATOM 842 C C . PRO A 1 109 ? 17.558 26.180 -3.536 1.00 49.19 109 PRO A C 1
ATOM 844 O O . PRO A 1 109 ? 17.687 27.398 -3.390 1.00 49.19 109 PRO A O 1
ATOM 847 N N . HIS A 1 110 ? 18.403 25.301 -2.996 1.00 59.38 110 HIS A N 1
ATOM 848 C CA . HIS A 1 110 ? 19.468 25.681 -2.079 1.00 59.38 110 HIS A CA 1
ATOM 849 C C . HIS A 1 110 ? 20.461 26.630 -2.767 1.00 59.38 110 HIS A C 1
ATOM 851 O O . HIS A 1 110 ? 20.985 26.354 -3.847 1.00 59.38 110 HIS A O 1
ATOM 857 N N . SER A 1 111 ? 20.759 27.757 -2.118 1.00 58.72 111 SER A N 1
ATOM 858 C CA . SER A 1 111 ? 21.743 28.718 -2.626 1.00 58.72 111 SER A CA 1
ATOM 859 C C . SER A 1 111 ? 23.139 28.088 -2.733 1.00 58.72 111 SER A C 1
ATOM 861 O O . SER A 1 111 ? 23.522 27.243 -1.923 1.00 58.72 111 SER A O 1
ATOM 863 N N . ARG A 1 112 ? 23.971 28.543 -3.683 1.00 56.78 112 ARG A N 1
ATOM 864 C CA . ARG A 1 112 ? 25.354 28.045 -3.887 1.00 56.78 112 ARG A CA 1
ATOM 865 C C . ARG A 1 112 ? 26.202 28.064 -2.608 1.00 56.78 112 ARG A C 1
ATOM 867 O O . ARG A 1 112 ? 27.101 27.238 -2.456 1.00 56.78 112 ARG A O 1
ATOM 874 N N . ALA A 1 113 ? 25.925 28.985 -1.684 1.00 58.69 113 ALA A N 1
ATOM 875 C CA . ALA A 1 113 ? 26.596 29.052 -0.387 1.00 58.69 113 ALA A CA 1
ATOM 876 C C . ALA A 1 113 ? 26.348 27.801 0.478 1.00 58.69 113 ALA A C 1
ATOM 878 O O . ALA A 1 113 ? 27.270 27.330 1.141 1.00 58.69 113 ALA A O 1
ATOM 879 N N . PHE A 1 114 ? 25.149 27.216 0.410 1.00 65.75 114 PHE A N 1
ATOM 880 C CA . PHE A 1 114 ? 24.788 25.998 1.133 1.00 65.75 114 PHE A CA 1
ATOM 881 C C . PHE A 1 114 ? 25.664 24.818 0.709 1.00 65.75 114 PHE A C 1
ATOM 883 O O . PHE A 1 114 ? 26.297 24.179 1.549 1.00 65.75 114 PHE A O 1
ATOM 890 N N . HIS A 1 115 ? 25.794 24.587 -0.601 1.00 68.19 115 HIS A N 1
ATOM 891 C CA . HIS A 1 115 ? 26.621 23.502 -1.131 1.00 68.19 115 HIS A CA 1
ATOM 892 C C . HIS A 1 115 ? 28.103 23.669 -0.780 1.00 68.19 115 HIS A C 1
ATOM 894 O O . HIS A 1 115 ? 28.773 22.688 -0.459 1.00 68.19 115 HIS A O 1
ATOM 900 N N . ARG A 1 116 ? 28.608 24.911 -0.767 1.00 72.94 116 ARG A N 1
ATOM 901 C CA . ARG A 1 116 ? 29.988 25.197 -0.348 1.00 72.94 116 ARG A CA 1
ATOM 902 C C . ARG A 1 116 ? 30.197 24.863 1.127 1.00 72.94 116 ARG A C 1
ATOM 904 O O . ARG A 1 116 ? 31.124 24.132 1.446 1.00 72.94 116 ARG A O 1
ATOM 911 N N . VAL A 1 117 ? 29.322 25.332 2.015 1.00 61.78 117 VAL A N 1
ATOM 912 C CA . VAL A 1 117 ? 29.433 25.078 3.462 1.00 61.78 117 VAL A CA 1
ATOM 913 C C . VAL A 1 117 ? 29.251 23.592 3.792 1.00 61.78 117 VAL A C 1
ATOM 915 O O . VAL A 1 117 ? 29.983 23.060 4.628 1.00 61.78 117 VAL A O 1
ATOM 918 N N . ALA A 1 118 ? 28.328 22.901 3.118 1.00 65.19 118 ALA A N 1
ATOM 919 C CA . ALA A 1 118 ? 28.107 21.467 3.286 1.00 65.19 118 ALA A CA 1
ATOM 920 C C . ALA A 1 118 ? 29.337 20.641 2.871 1.00 65.19 118 ALA A C 1
ATOM 922 O O . ALA A 1 118 ? 29.749 19.741 3.606 1.00 65.19 118 ALA A O 1
ATOM 923 N N . ALA A 1 119 ? 29.970 20.984 1.743 1.00 70.12 119 ALA A N 1
ATOM 924 C CA . ALA A 1 119 ? 31.191 20.328 1.281 1.00 70.12 119 ALA A CA 1
ATOM 925 C C . ALA A 1 119 ? 32.352 20.520 2.271 1.00 70.12 119 ALA A C 1
ATOM 927 O O . ALA A 1 119 ? 32.986 19.542 2.672 1.00 70.12 119 ALA A O 1
ATOM 928 N N . THR A 1 120 ? 32.587 21.752 2.739 1.00 67.56 120 THR A N 1
ATOM 929 C CA . THR A 1 120 ? 33.663 22.030 3.705 1.00 67.56 120 THR A CA 1
ATOM 930 C C . THR A 1 120 ? 33.429 21.310 5.036 1.00 67.56 120 THR A C 1
ATOM 932 O O . THR A 1 120 ? 34.354 20.739 5.608 1.00 67.56 120 THR A O 1
ATOM 935 N N . ARG A 1 121 ? 32.180 21.257 5.520 1.00 64.06 121 ARG A N 1
ATOM 936 C CA . ARG A 1 121 ? 31.831 20.542 6.762 1.00 64.06 121 ARG A CA 1
ATOM 937 C C . ARG A 1 121 ? 31.994 19.026 6.644 1.00 64.06 121 ARG A C 1
ATOM 939 O O . ARG A 1 121 ? 32.435 18.404 7.610 1.00 64.06 121 ARG A O 1
ATOM 946 N N . ARG A 1 122 ? 31.689 18.447 5.474 1.00 63.19 122 ARG A N 1
ATOM 947 C CA . ARG A 1 122 ? 31.880 17.012 5.196 1.00 63.19 122 ARG A CA 1
ATOM 948 C C . ARG A 1 122 ? 33.357 16.619 5.237 1.00 63.19 122 ARG A C 1
ATOM 950 O O . ARG A 1 122 ? 33.671 15.529 5.700 1.00 63.19 122 ARG A O 1
ATOM 957 N N . MET A 1 123 ? 34.251 17.511 4.810 1.00 69.88 123 MET A N 1
ATOM 958 C CA . MET A 1 123 ? 35.698 17.277 4.855 1.00 69.88 123 MET A CA 1
ATOM 959 C C . MET A 1 123 ? 36.298 17.455 6.258 1.00 69.88 123 MET A C 1
ATOM 961 O O . MET A 1 123 ? 37.170 16.688 6.649 1.00 69.88 123 MET A O 1
ATOM 965 N N . CYS A 1 124 ? 35.809 18.406 7.060 1.00 65.19 124 CYS A N 1
ATOM 966 C CA . CYS A 1 124 ? 36.384 18.720 8.378 1.00 65.19 124 CYS A CA 1
ATOM 967 C C . CYS A 1 124 ? 35.776 17.933 9.556 1.00 65.19 124 CYS A C 1
ATOM 969 O O . CYS A 1 124 ? 35.823 18.400 10.693 1.00 65.19 124 CYS A O 1
ATOM 971 N N . ARG A 1 125 ? 35.197 16.748 9.305 1.00 54.00 125 ARG A N 1
ATOM 972 C CA . ARG A 1 125 ? 34.588 15.869 10.329 1.00 54.00 125 ARG A CA 1
ATOM 973 C C . ARG A 1 125 ? 33.543 16.579 11.217 1.00 54.00 125 ARG A C 1
ATOM 975 O O . ARG A 1 125 ? 33.318 16.188 12.360 1.00 54.00 125 ARG A O 1
ATOM 982 N N . GLY A 1 126 ? 32.896 17.621 10.688 1.00 60.09 126 GLY A N 1
ATOM 983 C CA . GLY A 1 126 ? 31.800 18.319 11.356 1.00 60.09 126 GLY A CA 1
ATOM 984 C C . GLY A 1 126 ? 30.511 17.497 11.317 1.00 60.09 126 GLY A C 1
ATOM 985 O O . GLY A 1 126 ? 30.302 16.698 10.404 1.00 60.09 126 GLY A O 1
ATOM 986 N N . LYS A 1 127 ? 29.627 17.701 12.303 1.00 49.78 127 LYS A N 1
ATOM 987 C CA . LYS A 1 127 ? 28.298 17.068 12.344 1.00 49.78 127 LYS A CA 1
ATOM 988 C C . LYS A 1 127 ? 27.560 17.354 11.025 1.00 49.78 127 LYS A C 1
ATOM 990 O O . LYS A 1 127 ? 27.401 18.521 10.655 1.00 49.78 127 LYS A O 1
ATOM 995 N N . LYS A 1 128 ? 27.156 16.304 10.301 1.00 53.59 128 LYS A N 1
ATOM 996 C CA . LYS A 1 128 ? 26.386 16.434 9.055 1.00 53.59 128 LYS A CA 1
ATOM 997 C C . LYS A 1 128 ? 25.056 17.133 9.359 1.00 53.59 128 LYS A C 1
ATOM 999 O O . LYS A 1 128 ? 24.395 16.791 10.335 1.00 53.59 128 LYS A O 1
ATOM 1004 N N . VAL A 1 129 ? 24.684 18.113 8.539 1.00 51.50 129 VAL A N 1
ATOM 1005 C CA . VAL A 1 129 ? 23.381 18.790 8.602 1.00 51.50 129 VAL A CA 1
ATOM 1006 C C . VAL A 1 129 ? 22.564 18.296 7.416 1.00 51.50 129 VAL A C 1
ATOM 1008 O O . VAL A 1 129 ? 23.037 18.384 6.286 1.00 51.50 129 VAL A O 1
ATOM 1011 N N . GLY A 1 130 ? 21.368 17.767 7.678 1.00 54.47 130 GLY A N 1
ATOM 1012 C CA . GLY A 1 130 ? 20.388 17.421 6.643 1.00 54.47 130 GLY A CA 1
ATOM 1013 C C . GLY A 1 130 ? 20.369 15.963 6.179 1.00 54.47 130 GLY A C 1
ATOM 1014 O O . GLY A 1 130 ? 19.489 15.606 5.408 1.00 54.47 130 GLY A O 1
ATOM 1015 N N . GLU A 1 131 ? 21.262 15.103 6.670 1.00 48.12 131 GLU A N 1
ATOM 1016 C CA . GLU A 1 131 ? 21.230 13.657 6.390 1.00 48.12 131 GLU A CA 1
ATOM 1017 C C . GLU A 1 131 ? 20.451 12.928 7.500 1.00 48.12 131 GLU A C 1
ATOM 1019 O O . GLU A 1 131 ? 20.931 11.976 8.105 1.00 48.12 131 GLU A O 1
ATOM 1024 N N . ASP A 1 132 ? 19.264 13.434 7.837 1.00 53.06 132 ASP A N 1
ATOM 1025 C CA . ASP A 1 132 ? 18.354 12.686 8.702 1.00 53.06 132 ASP A CA 1
ATOM 1026 C C . ASP A 1 132 ? 17.613 11.687 7.817 1.00 53.06 132 ASP A C 1
ATOM 1028 O O . ASP A 1 132 ? 17.041 12.076 6.793 1.00 53.06 132 ASP A O 1
ATOM 1032 N N . ASN A 1 133 ? 17.617 10.412 8.206 1.00 54.50 133 ASN A N 1
ATOM 1033 C CA . ASN A 1 133 ? 16.887 9.370 7.497 1.00 54.50 133 ASN A CA 1
ATOM 1034 C C . ASN A 1 133 ? 15.438 9.820 7.281 1.00 54.50 133 ASN A C 1
ATOM 1036 O O . ASN A 1 133 ? 14.737 10.160 8.238 1.00 54.50 133 ASN A O 1
ATOM 1040 N N . HIS A 1 134 ? 14.974 9.779 6.028 1.00 52.09 134 HIS A N 1
ATOM 1041 C CA . HIS A 1 134 ? 13.585 10.087 5.669 1.00 52.09 134 HIS A CA 1
ATOM 1042 C C . HIS A 1 134 ? 12.582 9.326 6.554 1.00 52.09 134 HIS A C 1
ATOM 1044 O O . HIS A 1 134 ? 11.531 9.862 6.900 1.00 52.09 134 HIS A O 1
ATOM 1050 N N . TYR A 1 135 ? 12.968 8.129 7.003 1.00 51.06 135 TYR A N 1
ATOM 1051 C CA . TYR A 1 135 ? 12.240 7.316 7.970 1.00 51.06 135 TYR A CA 1
ATOM 1052 C C . TYR A 1 135 ? 12.090 7.967 9.359 1.00 51.06 135 TYR A C 1
ATOM 1054 O O . TYR A 1 135 ? 10.990 8.009 9.899 1.00 51.06 135 TYR A O 1
ATOM 1062 N N . GLU A 1 136 ? 13.148 8.533 9.951 1.00 53.12 136 GLU A N 1
ATOM 1063 C CA . GLU A 1 136 ? 13.070 9.138 11.294 1.00 53.12 136 GLU A CA 1
ATOM 1064 C C . GLU A 1 136 ? 12.289 10.454 11.311 1.00 53.12 136 GLU A C 1
ATOM 1066 O O . GLU A 1 136 ? 11.614 10.757 12.299 1.00 53.12 136 GLU A O 1
ATOM 1071 N N . LYS A 1 137 ? 12.350 11.220 10.217 1.00 55.31 137 LYS A N 1
ATOM 1072 C CA . LYS A 1 137 ? 11.557 12.444 10.041 1.00 55.31 137 LYS A CA 1
ATOM 1073 C C . LYS A 1 137 ? 10.086 12.140 9.778 1.00 55.31 137 LYS A C 1
ATOM 1075 O O . LYS A 1 137 ? 9.241 12.751 10.426 1.00 55.31 137 LYS A O 1
ATOM 1080 N N . GLY A 1 138 ? 9.787 11.155 8.926 1.00 55.16 138 GLY A N 1
ATOM 1081 C CA . GLY A 1 138 ? 8.428 10.636 8.743 1.00 55.16 138 GLY A CA 1
ATOM 1082 C C . GLY A 1 138 ? 7.849 10.101 10.053 1.00 55.16 138 GLY A C 1
ATOM 1083 O O . GLY A 1 138 ? 6.733 10.450 10.415 1.00 55.16 138 GLY A O 1
ATOM 1084 N N . ARG A 1 139 ? 8.650 9.373 10.842 1.00 56.97 139 ARG A N 1
ATOM 1085 C CA . ARG A 1 139 ? 8.270 8.912 12.183 1.00 56.97 139 ARG A CA 1
ATOM 1086 C C . ARG A 1 139 ? 8.015 10.065 13.154 1.00 56.97 139 ARG A C 1
ATOM 1088 O O . ARG A 1 139 ? 7.091 9.979 13.947 1.00 56.97 139 ARG A O 1
ATOM 1095 N N . ARG A 1 140 ? 8.800 11.148 13.119 1.00 55.78 140 ARG A N 1
ATOM 1096 C CA . ARG A 1 140 ? 8.560 12.340 13.955 1.00 55.78 140 ARG A CA 1
ATOM 1097 C C . ARG A 1 140 ? 7.304 13.101 13.548 1.00 55.78 140 ARG A C 1
ATOM 1099 O O . ARG A 1 140 ? 6.564 13.500 14.435 1.00 55.78 140 ARG A O 1
ATOM 1106 N N . ALA A 1 141 ? 7.055 13.266 12.250 1.00 53.50 141 ALA A N 1
ATOM 1107 C CA . ALA A 1 141 ? 5.818 13.855 11.745 1.00 53.50 141 ALA A CA 1
ATOM 1108 C C . ALA A 1 141 ? 4.612 12.978 12.113 1.00 53.50 141 ALA A C 1
ATOM 1110 O O . ALA A 1 141 ? 3.645 13.483 12.665 1.00 53.50 141 ALA A O 1
ATOM 1111 N N . SER A 1 142 ? 4.721 11.657 11.940 1.00 55.62 142 SER A N 1
ATOM 1112 C CA . SER A 1 142 ? 3.714 10.681 12.366 1.00 55.62 142 SER A CA 1
ATOM 1113 C C . SER A 1 142 ? 3.509 10.666 13.880 1.00 55.62 142 SER A C 1
ATOM 1115 O O . SER A 1 142 ? 2.375 10.526 14.308 1.00 55.62 142 SER A O 1
ATOM 1117 N N . MET A 1 143 ? 4.559 10.829 14.693 1.00 53.53 143 MET A N 1
ATOM 1118 C CA . MET A 1 143 ? 4.444 10.950 16.152 1.00 53.53 143 MET A CA 1
ATOM 1119 C C . MET A 1 143 ? 3.841 12.297 16.567 1.00 53.53 143 MET A C 1
ATOM 1121 O O . MET A 1 143 ? 3.075 12.347 17.520 1.00 53.53 143 MET A O 1
ATOM 1125 N N . ALA A 1 144 ? 4.157 13.391 15.868 1.00 51.41 144 ALA A N 1
ATOM 1126 C CA . ALA A 1 144 ? 3.585 14.713 16.121 1.00 51.41 144 ALA A CA 1
ATOM 1127 C C . ALA A 1 144 ? 2.106 14.793 15.704 1.00 51.41 144 ALA A C 1
ATOM 1129 O O . ALA A 1 144 ? 1.326 15.443 16.403 1.00 51.41 144 ALA A O 1
ATOM 1130 N N . LEU A 1 145 ? 1.728 14.090 14.626 1.00 51.06 145 LEU A N 1
ATOM 1131 C CA . LEU A 1 145 ? 0.344 13.817 14.238 1.00 51.06 145 LEU A CA 1
ATOM 1132 C C . LEU A 1 145 ? -0.328 12.875 15.239 1.00 51.06 145 LEU A C 1
ATOM 1134 O O . LEU A 1 145 ? -1.373 13.229 15.750 1.00 51.06 145 LEU A O 1
ATOM 1138 N N . GLN A 1 146 ? 0.282 11.753 15.636 1.00 51.22 146 GLN A N 1
ATOM 1139 C CA . GLN A 1 146 ? -0.259 10.877 16.691 1.00 51.22 146 GLN A CA 1
ATOM 1140 C C . GLN A 1 146 ? -0.509 11.631 17.997 1.00 51.22 146 GLN A C 1
ATOM 1142 O O . GLN A 1 146 ? -1.471 11.331 18.693 1.00 51.22 146 GLN A O 1
ATOM 1147 N N . LYS A 1 147 ? 0.319 12.635 18.310 1.00 45.03 147 LYS A N 1
ATOM 1148 C CA . LYS A 1 147 ? 0.174 13.432 19.526 1.00 45.03 147 LYS A CA 1
ATOM 1149 C C . LYS A 1 147 ? -1.058 14.350 19.521 1.00 45.03 147 LYS A C 1
ATOM 1151 O O . LYS A 1 147 ? -1.342 14.854 20.591 1.00 45.03 147 LYS A O 1
ATOM 1156 N N . ASN A 1 148 ? -1.769 14.569 18.399 1.00 40.91 148 ASN A N 1
ATOM 1157 C CA . ASN A 1 148 ? -3.117 15.194 18.378 1.00 40.91 148 ASN A CA 1
ATOM 1158 C C . ASN A 1 148 ? -4.021 14.791 17.178 1.00 40.91 148 ASN A C 1
ATOM 1160 O O . ASN A 1 148 ? -4.877 15.564 16.756 1.00 40.91 148 ASN A O 1
ATOM 1164 N N . GLY A 1 149 ? -3.866 13.607 16.587 1.00 51.38 149 GLY A N 1
ATOM 1165 C CA . GLY A 1 149 ? -4.638 13.236 15.398 1.00 51.38 149 GLY A CA 1
ATOM 1166 C C . GLY A 1 149 ? -4.138 11.990 14.674 1.00 51.38 149 GLY A C 1
ATOM 1167 O O . GLY A 1 149 ? -3.404 12.080 13.694 1.00 51.38 149 GLY A O 1
ATOM 1168 N N . ALA A 1 150 ? -4.598 10.823 15.120 1.00 38.72 150 ALA A N 1
ATOM 1169 C CA . ALA A 1 150 ? -4.729 9.638 14.254 1.00 38.72 150 ALA A CA 1
ATOM 1170 C C . ALA A 1 150 ? -5.773 8.621 14.746 1.00 38.72 150 ALA A C 1
ATOM 1172 O O . ALA A 1 150 ? -6.055 7.644 14.048 1.00 38.72 150 ALA A O 1
ATOM 1173 N N . ILE A 1 151 ? -6.362 8.881 15.905 1.00 43.72 151 ILE A N 1
ATOM 1174 C CA . ILE A 1 151 ? -7.624 8.347 16.394 1.00 43.72 151 ILE A CA 1
ATOM 1175 C C . ILE A 1 151 ? -8.367 9.597 16.876 1.00 43.72 151 ILE A C 1
ATOM 1177 O O . ILE A 1 151 ? -7.713 10.502 17.397 1.00 43.72 151 ILE A O 1
ATOM 1181 N N . GLY A 1 152 ? -9.666 9.711 16.599 1.00 39.47 152 GLY A N 1
ATOM 1182 C CA . GLY A 1 152 ? -10.463 10.892 16.933 1.00 39.47 152 GLY A CA 1
ATOM 1183 C C . GLY A 1 152 ? -10.184 11.392 18.349 1.00 39.47 152 GLY A C 1
ATOM 1184 O O . GLY A 1 152 ? -9.857 10.597 19.226 1.00 39.47 152 GLY A O 1
ATOM 1185 N N . VAL A 1 153 ? -10.293 12.709 18.553 1.00 42.22 153 VAL A N 1
ATOM 1186 C CA . VAL A 1 153 ? -10.451 13.281 19.894 1.00 42.22 153 VAL A CA 1
ATOM 1187 C C . VAL A 1 153 ? -11.547 12.464 20.563 1.00 42.22 153 VAL A C 1
ATOM 1189 O O . VAL A 1 153 ? -12.713 12.592 20.193 1.00 42.22 153 VAL A O 1
ATOM 1192 N N . VAL A 1 154 ? -11.154 11.557 21.452 1.00 45.94 154 VAL A N 1
ATOM 1193 C CA . VAL A 1 154 ? -12.092 10.856 22.307 1.00 45.94 154 VAL A CA 1
ATOM 1194 C C . VAL A 1 154 ? -12.618 11.956 23.213 1.00 45.94 154 VAL A C 1
ATOM 1196 O O . VAL A 1 154 ? -11.874 12.556 23.989 1.00 45.94 154 VAL A O 1
ATOM 1199 N N . VAL A 1 155 ? -13.869 12.353 22.998 1.00 48.12 155 VAL A N 1
ATOM 1200 C CA . VAL A 1 155 ? -14.580 13.132 24.007 1.00 48.12 155 VAL A CA 1
ATOM 1201 C C . VAL A 1 155 ? -14.669 12.210 25.223 1.00 48.12 155 VAL A C 1
ATOM 1203 O O . VAL A 1 155 ? -14.883 11.012 25.045 1.00 48.12 155 VAL A O 1
ATOM 1206 N N . GLU A 1 156 ? -14.437 12.722 26.435 1.00 47.34 156 GLU A N 1
ATOM 1207 C CA . GLU A 1 156 ? -14.522 11.921 27.668 1.00 47.34 156 GLU A CA 1
ATOM 1208 C C . GLU A 1 156 ? -15.782 11.034 27.648 1.00 47.34 156 GLU A C 1
ATOM 1210 O O . GLU A 1 156 ? -16.900 11.548 27.694 1.00 47.34 156 GLU A O 1
ATOM 1215 N N . GLY A 1 157 ? -15.585 9.713 27.559 1.00 55.44 157 GLY A N 1
ATOM 1216 C CA . GLY A 1 157 ? -16.659 8.714 27.506 1.00 55.44 157 GLY A CA 1
ATOM 1217 C C . GLY A 1 157 ? -16.920 8.051 26.144 1.00 55.44 157 GLY A C 1
ATOM 1218 O O . GLY A 1 157 ? -17.711 7.115 26.105 1.00 55.44 157 GLY A O 1
ATOM 1219 N N . ASP A 1 158 ? -16.265 8.461 25.052 1.00 65.44 158 ASP A N 1
ATOM 1220 C CA . ASP A 1 158 ? -16.506 7.865 23.728 1.00 65.44 158 ASP A CA 1
ATOM 1221 C C . ASP A 1 158 ? -15.623 6.630 23.449 1.00 65.44 158 ASP A C 1
ATOM 1223 O O . ASP A 1 158 ? -14.417 6.601 23.707 1.00 65.44 158 ASP A O 1
ATOM 1227 N N . SER A 1 159 ? -16.217 5.605 22.831 1.00 71.44 159 SER A N 1
ATOM 1228 C CA . SER A 1 159 ? -15.504 4.451 22.263 1.00 71.44 159 SER A CA 1
ATOM 1229 C C . SER A 1 159 ? -15.416 4.605 20.742 1.00 71.44 159 SER A C 1
ATOM 1231 O O . SER A 1 159 ? -16.431 4.555 20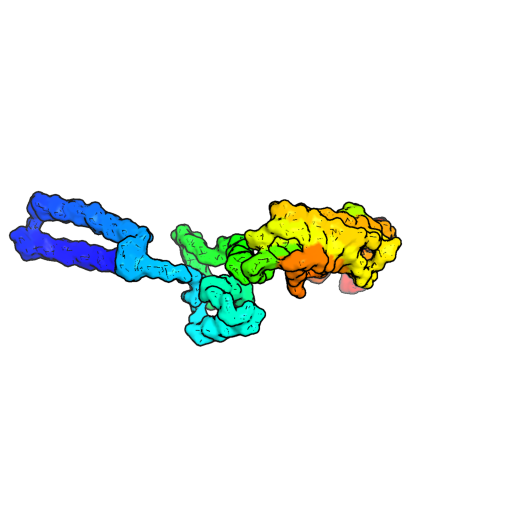.048 1.00 71.44 159 SER A O 1
ATOM 1233 N N . VAL A 1 160 ? -14.214 4.777 20.192 1.00 80.94 160 VAL A N 1
ATOM 1234 C CA . VAL A 1 160 ? -13.991 4.954 18.750 1.00 80.94 160 VAL A CA 1
ATOM 1235 C C . VAL A 1 160 ? -13.554 3.640 18.115 1.00 80.94 160 VAL A C 1
ATOM 1237 O O . VAL A 1 160 ? -12.523 3.073 18.473 1.00 80.94 160 VAL A O 1
ATOM 1240 N N . ILE A 1 161 ? -14.307 3.179 17.118 1.00 83.81 161 ILE A N 1
ATOM 1241 C CA . ILE A 1 161 ? -13.918 2.046 16.268 1.00 83.81 161 ILE A CA 1
ATOM 1242 C C . ILE A 1 161 ? -13.391 2.575 14.934 1.00 83.81 161 ILE A C 1
ATOM 1244 O O . ILE A 1 161 ? -14.016 3.436 14.304 1.00 83.81 161 ILE A O 1
ATOM 1248 N N . ALA A 1 162 ? -12.239 2.064 14.501 1.00 84.94 162 ALA A N 1
ATOM 1249 C CA . ALA A 1 162 ? -11.596 2.468 13.258 1.00 84.94 162 ALA A CA 1
ATOM 1250 C C . ALA A 1 162 ? -10.858 1.306 12.585 1.00 84.94 162 ALA A C 1
ATOM 1252 O O . ALA A 1 162 ? -10.308 0.428 13.248 1.00 84.94 162 ALA A O 1
ATOM 1253 N N . LEU A 1 163 ? -10.800 1.346 11.254 1.00 86.62 163 LEU A N 1
ATOM 1254 C CA . LEU A 1 163 ? -9.881 0.516 10.476 1.00 86.62 163 LEU A CA 1
ATOM 1255 C C . LEU A 1 163 ? -8.431 0.925 10.762 1.00 86.62 163 LEU A C 1
ATOM 1257 O O . LEU A 1 163 ? -8.132 2.121 10.875 1.00 86.62 163 LEU A O 1
ATOM 1261 N N . GLU A 1 164 ? -7.545 -0.065 10.873 1.00 86.94 164 GLU A N 1
ATOM 1262 C CA . GLU A 1 164 ? -6.111 0.174 11.066 1.00 86.94 164 GLU A CA 1
ATOM 1263 C C . GLU A 1 164 ? -5.498 0.825 9.819 1.00 86.94 164 GLU A C 1
ATOM 1265 O O . GLU A 1 164 ? -4.886 1.891 9.912 1.00 86.94 164 GLU A O 1
ATOM 1270 N N . GLU A 1 165 ? -5.769 0.239 8.651 1.00 86.69 165 GLU A N 1
ATOM 1271 C CA . GLU A 1 165 ? -5.335 0.728 7.343 1.00 86.69 165 GLU A CA 1
ATOM 1272 C C . GLU A 1 165 ? -6.544 1.017 6.444 1.00 86.69 165 GLU A C 1
ATOM 1274 O O . GLU A 1 165 ? -7.569 0.333 6.493 1.00 86.69 165 GLU A O 1
ATOM 1279 N N . LEU A 1 166 ? -6.433 2.055 5.612 1.00 88.69 166 LEU A N 1
ATOM 1280 C CA . LEU A 1 166 ? -7.507 2.481 4.700 1.00 88.69 166 LEU A CA 1
ATOM 1281 C C . LEU A 1 166 ? -7.276 2.048 3.255 1.00 88.69 166 LEU A C 1
ATOM 1283 O O . LEU A 1 166 ? -8.205 2.099 2.451 1.00 88.69 166 LEU A O 1
ATOM 1287 N N . GLU A 1 167 ? -6.057 1.641 2.915 1.00 90.50 167 GLU A N 1
ATOM 1288 C CA . GLU A 1 167 ? -5.696 1.196 1.577 1.00 90.50 167 GLU A CA 1
ATOM 1289 C C . GLU A 1 167 ? -4.893 -0.095 1.659 1.00 90.50 167 GLU A C 1
ATOM 1291 O O . GLU A 1 167 ? -3.850 -0.162 2.306 1.00 90.50 167 GLU A O 1
ATOM 1296 N N . TYR A 1 168 ? -5.374 -1.110 0.954 1.00 91.75 168 TYR A N 1
ATOM 1297 C CA . TYR A 1 168 ? -4.694 -2.383 0.799 1.00 91.75 168 TYR A CA 1
ATOM 1298 C C . TYR A 1 168 ? -4.415 -2.632 -0.677 1.00 91.75 168 TYR A C 1
ATOM 1300 O O . TYR A 1 168 ? -5.247 -2.337 -1.534 1.00 91.75 168 TYR A O 1
ATOM 1308 N N . VAL A 1 169 ? -3.253 -3.206 -0.972 1.00 93.69 169 VAL A N 1
ATOM 1309 C CA . VAL A 1 169 ? -2.889 -3.648 -2.319 1.00 93.69 169 VAL A CA 1
ATOM 1310 C C . VAL A 1 169 ? -2.503 -5.113 -2.231 1.00 93.69 169 VAL A C 1
ATOM 1312 O O . VAL A 1 169 ? -1.557 -5.463 -1.526 1.00 93.69 169 VAL A O 1
ATOM 1315 N N . VAL A 1 170 ? -3.252 -5.962 -2.925 1.00 92.69 170 VAL A N 1
ATOM 1316 C CA . VAL A 1 170 ? -3.077 -7.413 -2.911 1.00 92.69 170 VAL A CA 1
ATOM 1317 C C . VAL A 1 170 ? -2.987 -7.963 -4.323 1.00 92.69 170 VAL A C 1
ATOM 1319 O O . VAL A 1 170 ? -3.508 -7.380 -5.267 1.00 92.69 170 VAL A O 1
ATOM 1322 N N . LEU A 1 171 ? -2.298 -9.091 -4.457 1.00 90.75 171 LEU A N 1
ATOM 1323 C CA . LEU A 1 171 ? -2.256 -9.869 -5.692 1.00 90.75 171 LEU A CA 1
ATOM 1324 C C . LEU A 1 171 ? -3.421 -10.862 -5.684 1.00 90.75 171 LEU A C 1
ATOM 1326 O O . LEU A 1 171 ? -3.769 -11.378 -4.622 1.00 90.75 171 LEU A O 1
ATOM 1330 N N . GLU A 1 172 ? -3.966 -11.204 -6.848 1.00 90.81 172 GLU A N 1
ATOM 1331 C CA . GLU A 1 172 ? -5.017 -12.233 -6.964 1.00 90.81 172 GLU A CA 1
ATOM 1332 C C . GLU A 1 172 ? -4.594 -13.605 -6.417 1.00 90.81 172 GLU A C 1
ATOM 1334 O O . GLU A 1 172 ? -5.413 -14.395 -5.948 1.00 90.81 172 GLU A O 1
ATOM 1339 N N . SER A 1 173 ? -3.291 -13.899 -6.428 1.00 88.19 173 SER A N 1
ATOM 1340 C CA . SER A 1 173 ? -2.745 -15.156 -5.914 1.00 88.19 173 SER A CA 1
ATOM 1341 C C . SER A 1 173 ? -2.681 -15.248 -4.386 1.00 88.19 173 SER A C 1
ATOM 1343 O O . SER A 1 173 ? -2.374 -16.325 -3.871 1.00 88.19 173 SER A O 1
ATOM 1345 N N . VAL A 1 174 ? -2.981 -14.166 -3.650 1.00 91.31 174 VAL A N 1
ATOM 1346 C CA . VAL A 1 174 ? -2.884 -14.139 -2.178 1.00 91.31 174 VAL A CA 1
ATOM 1347 C C . VAL A 1 174 ? -3.871 -15.102 -1.508 1.00 91.31 174 VAL A C 1
ATOM 1349 O O . VAL A 1 174 ? -3.627 -15.585 -0.403 1.00 91.31 174 VAL A O 1
ATOM 1352 N N . GLY A 1 175 ? -4.992 -15.395 -2.173 1.00 92.06 175 GLY A N 1
ATOM 1353 C CA . GLY A 1 175 ? -6.069 -16.240 -1.665 1.00 92.06 175 GLY A CA 1
ATOM 1354 C C . GLY A 1 175 ? -6.966 -15.533 -0.649 1.00 92.06 175 GLY A C 1
ATOM 1355 O O . GLY A 1 175 ? -8.177 -15.546 -0.811 1.00 92.06 175 GLY A O 1
ATOM 1356 N N . PHE A 1 176 ? -6.418 -14.878 0.374 1.00 93.00 176 PHE A N 1
ATOM 1357 C CA . PHE A 1 176 ? -7.208 -14.057 1.297 1.00 93.00 176 PHE A CA 1
ATOM 1358 C C . PHE A 1 176 ? -6.435 -12.842 1.801 1.00 93.00 176 PHE A C 1
ATOM 1360 O O . PHE A 1 176 ? -5.209 -12.857 1.899 1.00 93.00 176 PHE A O 1
ATOM 1367 N N . ILE A 1 177 ? -7.176 -11.802 2.172 1.00 94.62 177 ILE A N 1
ATOM 1368 C CA . ILE A 1 177 ? -6.663 -10.621 2.863 1.00 94.62 177 ILE A CA 1
ATOM 1369 C C . ILE A 1 177 ? -7.217 -10.568 4.286 1.00 94.62 177 ILE A C 1
ATOM 1371 O O . ILE A 1 177 ? -8.392 -10.855 4.507 1.00 94.62 177 ILE A O 1
ATOM 1375 N N . GLU A 1 178 ? -6.370 -10.211 5.249 1.00 95.31 178 GLU A N 1
ATOM 1376 C CA . GLU A 1 178 ? -6.756 -9.973 6.641 1.00 95.31 178 GLU A CA 1
ATOM 1377 C C . GLU A 1 178 ? -6.870 -8.468 6.900 1.00 95.31 178 GLU A C 1
ATOM 1379 O O . GLU A 1 178 ? -5.939 -7.710 6.625 1.00 95.31 178 GLU A O 1
ATOM 1384 N N . ILE A 1 179 ? -8.032 -8.041 7.395 1.00 94.00 179 ILE A N 1
ATOM 1385 C CA . ILE A 1 179 ? -8.354 -6.640 7.665 1.00 94.00 179 ILE A CA 1
ATOM 1386 C C . ILE A 1 179 ? -8.500 -6.467 9.169 1.00 94.00 179 ILE A C 1
ATOM 1388 O O . ILE A 1 179 ? -9.291 -7.169 9.802 1.00 94.00 179 ILE A O 1
ATOM 1392 N N . ASN A 1 180 ? -7.752 -5.513 9.718 1.00 92.56 180 ASN A N 1
ATOM 1393 C CA . ASN A 1 180 ? -7.694 -5.243 11.147 1.00 92.56 180 ASN A CA 1
ATOM 1394 C C . ASN A 1 180 ? -8.552 -4.034 11.520 1.00 92.56 180 ASN A C 1
ATOM 1396 O O . ASN A 1 180 ? -8.540 -2.992 10.855 1.00 92.56 180 ASN A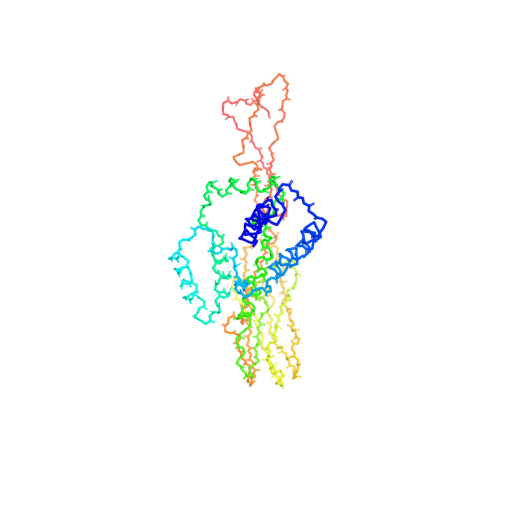 O 1
ATOM 1400 N N . VAL A 1 181 ? -9.267 -4.175 12.630 1.00 90.69 181 VAL A N 1
ATOM 1401 C CA . VAL A 1 181 ? -10.132 -3.154 13.210 1.00 90.69 181 VAL A CA 1
ATOM 1402 C C . VAL A 1 181 ? -9.711 -2.929 14.652 1.00 90.69 181 VAL A C 1
ATOM 1404 O O . VAL A 1 181 ? -9.625 -3.866 15.450 1.00 90.69 181 VAL A O 1
ATOM 1407 N N . CYS A 1 182 ? -9.465 -1.670 14.988 1.00 87.69 182 CYS A N 1
ATOM 1408 C CA . CYS A 1 182 ? -9.019 -1.259 16.307 1.00 87.69 182 CYS A CA 1
ATOM 1409 C C . CYS A 1 182 ? -10.151 -0.544 17.042 1.00 87.69 182 CYS A C 1
ATOM 1411 O O . CYS A 1 182 ? -10.842 0.311 16.477 1.00 87.69 182 CYS A O 1
ATOM 1413 N N . ARG A 1 183 ? -10.291 -0.864 18.330 1.00 85.00 183 ARG A N 1
ATOM 1414 C CA . ARG A 1 183 ? -11.070 -0.077 19.281 1.00 85.00 183 ARG A CA 1
ATOM 1415 C C . ARG A 1 183 ? -10.128 0.825 20.053 1.00 85.00 183 ARG A C 1
ATOM 1417 O O . ARG A 1 183 ? -9.132 0.364 20.601 1.00 85.00 183 ARG A O 1
ATOM 1424 N N . VAL A 1 184 ? -10.468 2.102 20.130 1.00 82.00 184 VAL A N 1
ATOM 1425 C CA . VAL A 1 184 ? -9.767 3.063 20.971 1.00 82.00 184 VAL A CA 1
ATOM 1426 C C . VAL A 1 184 ? -10.784 3.748 21.853 1.00 82.00 184 VAL A C 1
ATOM 1428 O O . VAL A 1 184 ? -11.722 4.370 21.366 1.00 82.00 184 VAL A O 1
ATOM 1431 N N . SER A 1 185 ? -10.611 3.583 23.154 1.00 77.31 185 SER A N 1
ATOM 1432 C CA . SER A 1 185 ? -11.550 4.046 24.164 1.00 77.31 185 SER A CA 1
ATOM 1433 C C . SER A 1 185 ? -10.769 4.529 25.370 1.00 77.31 185 SER A C 1
ATOM 1435 O O . SER A 1 185 ? -9.843 3.838 25.799 1.00 77.31 185 SER A O 1
ATOM 1437 N N . ASP A 1 186 ? -11.174 5.663 25.933 1.00 72.06 186 ASP A N 1
ATOM 1438 C CA . ASP A 1 186 ? -10.634 6.145 27.209 1.00 72.06 186 ASP A CA 1
ATOM 1439 C C . ASP A 1 186 ? -11.284 5.420 28.399 1.00 72.06 186 ASP A C 1
ATOM 1441 O O . ASP A 1 186 ? -10.622 5.157 29.402 1.00 72.06 186 ASP A O 1
ATOM 1445 N N . ASP A 1 187 ? -12.552 5.011 28.259 1.00 73.81 187 ASP A N 1
ATOM 1446 C CA . ASP A 1 187 ? -13.242 4.113 29.191 1.00 73.81 187 ASP A CA 1
ATOM 1447 C C . ASP A 1 187 ? -13.868 2.928 28.433 1.00 73.81 187 ASP A C 1
ATOM 1449 O O . ASP A 1 187 ? -14.913 3.077 27.802 1.00 73.81 187 ASP A O 1
ATOM 1453 N N . PRO A 1 188 ? -13.237 1.742 28.404 1.00 77.12 188 PRO A N 1
ATOM 1454 C CA . PRO A 1 188 ? -13.776 0.580 27.705 1.00 77.12 188 PRO A CA 1
ATOM 1455 C C . PRO A 1 188 ? -14.846 -0.171 28.514 1.00 77.12 188 PRO A C 1
ATOM 1457 O O . PRO A 1 188 ? -15.021 -1.367 28.314 1.00 77.12 188 PRO A O 1
ATOM 1460 N N . SER A 1 189 ? -15.563 0.471 29.437 1.00 77.88 189 SER A N 1
ATOM 1461 C CA . SER A 1 189 ? -16.548 -0.188 30.309 1.00 77.88 189 SER A CA 1
ATOM 1462 C C . SER A 1 189 ? -17.767 -0.775 29.575 1.00 77.88 189 SER A C 1
ATOM 1464 O O . SER A 1 189 ? -18.455 -1.642 30.120 1.00 77.88 189 SER A O 1
ATOM 1466 N N . GLU A 1 190 ? -18.006 -0.371 28.325 1.00 78.94 190 GLU A N 1
ATOM 1467 C CA . GLU A 1 190 ? -19.158 -0.789 27.520 1.00 78.94 190 GLU A CA 1
ATOM 1468 C C . GLU A 1 190 ? -18.823 -1.880 26.485 1.00 78.94 190 GLU A C 1
ATOM 1470 O O . GLU A 1 190 ? -17.696 -1.984 25.985 1.00 78.94 190 GLU A O 1
ATOM 1475 N N . LEU A 1 191 ? -19.829 -2.694 26.143 1.00 84.31 191 LEU A N 1
ATOM 1476 C CA . LEU A 1 191 ? -19.790 -3.627 25.011 1.00 84.31 191 LEU A CA 1
ATOM 1477 C C . LEU A 1 191 ? -19.955 -2.838 23.706 1.00 84.31 191 LEU A C 1
ATOM 1479 O O . LEU A 1 191 ? -20.920 -2.088 23.567 1.00 84.31 191 LEU A O 1
ATOM 1483 N N . VAL A 1 192 ? -19.077 -3.073 22.729 1.00 85.75 192 VAL A N 1
ATOM 1484 C CA . VAL A 1 192 ? -19.176 -2.453 21.399 1.00 85.75 192 VAL A CA 1
ATOM 1485 C C . VAL A 1 192 ? -19.268 -3.523 20.325 1.00 85.75 192 VAL A C 1
ATOM 1487 O O . VAL A 1 192 ? -18.464 -4.458 20.298 1.00 85.75 192 VAL A O 1
ATOM 1490 N N . VAL A 1 193 ? -20.231 -3.363 19.417 1.00 88.25 193 VAL A N 1
ATOM 1491 C CA . VAL A 1 193 ? -20.415 -4.240 18.261 1.00 88.25 193 VAL A CA 1
ATOM 1492 C C . VAL A 1 193 ? -20.213 -3.428 16.987 1.00 88.25 193 VAL A C 1
ATOM 1494 O O . VAL A 1 193 ? -20.873 -2.415 16.766 1.00 88.25 193 VAL A O 1
ATOM 1497 N N . ALA A 1 194 ? -19.307 -3.874 16.123 1.00 89.88 194 ALA A N 1
ATOM 1498 C CA . ALA A 1 194 ? -19.122 -3.301 14.797 1.00 89.88 194 ALA A CA 1
ATOM 1499 C C . ALA A 1 194 ? -19.538 -4.310 13.729 1.00 89.88 194 ALA A C 1
ATOM 1501 O O . ALA A 1 194 ? -19.053 -5.439 13.707 1.00 89.88 194 ALA A O 1
ATOM 1502 N N . LYS A 1 195 ? -20.433 -3.912 12.830 1.00 92.44 195 LYS A N 1
ATOM 1503 C CA . LYS A 1 195 ? -20.788 -4.678 11.637 1.00 92.44 195 LYS A CA 1
ATOM 1504 C C . LYS A 1 195 ? -19.845 -4.294 10.510 1.00 92.44 195 LYS A C 1
ATOM 1506 O O . LYS A 1 195 ? -19.524 -3.123 10.348 1.00 92.44 195 LYS A O 1
ATOM 1511 N N . TYR A 1 196 ? -19.432 -5.260 9.708 1.00 93.94 196 TYR A N 1
ATOM 1512 C CA . TYR A 1 196 ? -18.660 -4.996 8.501 1.00 93.94 196 TYR A CA 1
ATOM 1513 C C . TYR A 1 196 ? -19.328 -5.641 7.293 1.00 93.94 196 TYR A C 1
ATOM 1515 O O . TYR A 1 196 ? -19.957 -6.698 7.403 1.00 93.94 196 TYR A O 1
ATOM 1523 N N . CYS A 1 197 ? -19.176 -5.008 6.136 1.00 95.19 197 CYS A N 1
ATOM 1524 C CA . CYS A 1 197 ? -19.585 -5.560 4.854 1.00 95.19 197 CYS A CA 1
ATOM 1525 C C . CYS A 1 197 ? -18.622 -5.139 3.742 1.00 95.19 197 CYS A C 1
ATOM 1527 O O . CYS A 1 197 ? -18.047 -4.048 3.754 1.00 95.19 197 CYS A O 1
ATOM 1529 N N . THR A 1 198 ? -18.445 -6.022 2.765 1.00 97.06 198 THR A N 1
ATOM 1530 C CA . THR A 1 198 ? -17.791 -5.693 1.500 1.00 97.06 198 THR A CA 1
ATOM 1531 C C . THR A 1 198 ? -18.772 -5.006 0.553 1.00 97.06 198 THR A C 1
ATOM 1533 O O . THR A 1 198 ? -19.934 -5.405 0.456 1.00 97.06 198 THR A O 1
ATOM 1536 N N . VAL A 1 199 ? -18.295 -4.004 -0.177 1.00 96.25 199 VAL A N 1
ATOM 1537 C CA . VAL A 1 199 ? -19.055 -3.242 -1.166 1.00 96.25 199 VAL A CA 1
ATOM 1538 C C . VAL A 1 199 ? -18.304 -3.265 -2.489 1.00 96.25 199 VAL A C 1
ATOM 1540 O O . VAL A 1 199 ? -17.116 -2.937 -2.552 1.00 96.25 199 VAL A O 1
ATOM 1543 N N . ASP A 1 200 ? -19.022 -3.605 -3.555 1.00 97.00 200 ASP A N 1
ATOM 1544 C CA . ASP A 1 200 ? -18.473 -3.644 -4.905 1.00 97.00 200 ASP A CA 1
ATOM 1545 C C . ASP A 1 200 ? -17.925 -2.286 -5.349 1.00 97.00 200 ASP A C 1
ATOM 1547 O O . ASP A 1 200 ? -18.511 -1.225 -5.112 1.00 97.00 200 ASP A O 1
ATOM 1551 N N . GLY A 1 201 ? -16.812 -2.338 -6.072 1.00 94.25 201 GLY A N 1
ATOM 1552 C CA . GLY A 1 201 ? -16.272 -1.203 -6.803 1.00 94.25 201 GLY A CA 1
ATOM 1553 C C . GLY A 1 201 ? -16.169 -1.542 -8.283 1.00 94.25 201 GLY A C 1
ATOM 1554 O O . GLY A 1 201 ? -17.178 -1.872 -8.920 1.00 94.25 201 GLY A O 1
ATOM 1555 N N . ALA A 1 202 ? -14.947 -1.442 -8.809 1.00 92.81 202 ALA A N 1
ATOM 1556 C CA . ALA A 1 202 ? -14.599 -2.040 -10.096 1.00 92.81 202 ALA A CA 1
ATOM 1557 C C . ALA A 1 202 ? -14.603 -3.571 -9.966 1.00 92.81 202 ALA A C 1
ATOM 1559 O O . ALA A 1 202 ? -15.331 -4.212 -10.713 1.00 92.81 202 ALA A O 1
ATOM 1560 N N . ALA A 1 203 ? -13.956 -4.085 -8.912 1.00 94.25 203 ALA A N 1
ATOM 1561 C CA . ALA A 1 203 ? -13.992 -5.496 -8.547 1.00 94.25 203 ALA A CA 1
ATOM 1562 C C . ALA A 1 203 ? -15.380 -5.873 -8.022 1.00 94.25 203 ALA A C 1
ATOM 1564 O O . ALA A 1 203 ? -15.985 -5.122 -7.235 1.00 94.25 203 ALA A O 1
ATOM 1565 N N . LYS A 1 204 ? -15.879 -7.029 -8.461 1.00 93.94 204 LYS A N 1
ATOM 1566 C CA . LYS A 1 204 ? -17.209 -7.560 -8.164 1.00 93.94 204 LYS A CA 1
ATOM 1567 C C . LYS A 1 204 ? -17.151 -8.817 -7.307 1.00 93.94 204 LYS A C 1
ATOM 1569 O O . LYS A 1 204 ? -16.324 -9.713 -7.489 1.00 93.94 204 LYS A O 1
ATOM 1574 N N . ALA A 1 205 ? -18.102 -8.901 -6.383 1.00 95.62 205 ALA A N 1
ATOM 1575 C CA . ALA A 1 205 ? -18.333 -10.114 -5.623 1.00 95.62 205 ALA A CA 1
ATOM 1576 C C . ALA A 1 205 ? -18.730 -11.280 -6.548 1.00 95.62 205 ALA A C 1
ATOM 1578 O O . ALA A 1 205 ? -19.629 -11.155 -7.380 1.00 95.62 205 ALA A O 1
ATOM 1579 N N . GLY A 1 206 ? -18.096 -12.437 -6.369 1.00 91.12 206 GLY A N 1
ATOM 1580 C CA . GLY A 1 206 ? -18.354 -13.648 -7.157 1.00 91.12 206 GLY A CA 1
ATOM 1581 C C . GLY A 1 206 ? -17.429 -13.845 -8.365 1.00 91.12 206 GLY A C 1
ATOM 1582 O O . GLY A 1 206 ? -17.249 -14.994 -8.766 1.00 91.12 206 GLY A O 1
ATOM 1583 N N . SER A 1 207 ? -16.793 -12.786 -8.884 1.00 90.31 207 SER A N 1
ATOM 1584 C CA . SER A 1 207 ? -15.690 -12.873 -9.863 1.00 90.31 207 SER A CA 1
ATOM 1585 C C . SER A 1 207 ? -14.320 -12.663 -9.216 1.00 90.31 207 SER A C 1
ATOM 1587 O O . SER A 1 207 ? -13.472 -13.546 -9.314 1.00 90.31 207 SER A O 1
ATOM 1589 N N . ASP A 1 208 ? -14.153 -11.571 -8.464 1.00 93.44 208 ASP A N 1
ATOM 1590 C CA . ASP A 1 208 ? -12.827 -11.092 -8.028 1.00 93.44 208 ASP A CA 1
ATOM 1591 C C . ASP A 1 208 ? -12.586 -11.337 -6.535 1.00 93.44 208 ASP A C 1
ATOM 1593 O O . ASP A 1 208 ? -11.468 -11.580 -6.077 1.00 93.44 208 ASP A O 1
ATOM 1597 N N . TYR A 1 209 ? -13.656 -11.315 -5.743 1.00 95.88 209 TYR A N 1
ATOM 1598 C CA . TYR A 1 209 ? -13.614 -11.613 -4.314 1.00 95.88 209 TYR A CA 1
ATOM 1599 C C . TYR A 1 209 ? -14.930 -12.241 -3.834 1.00 95.88 209 TYR A C 1
ATOM 1601 O O . TYR A 1 209 ? -15.971 -12.130 -4.484 1.00 95.88 209 TYR A O 1
ATOM 1609 N N . GLU A 1 210 ? -14.901 -12.939 -2.703 1.00 96.62 210 GLU A N 1
ATOM 1610 C CA . GLU A 1 210 ? -16.117 -13.461 -2.074 1.00 96.62 210 GLU A CA 1
ATOM 1611 C C . GLU A 1 210 ? -16.722 -12.393 -1.158 1.00 96.62 210 GLU A C 1
ATOM 1613 O O . GLU A 1 210 ? -16.025 -11.836 -0.307 1.00 96.62 210 GLU A O 1
ATOM 1618 N N . ALA A 1 211 ? -18.013 -12.088 -1.326 1.00 95.81 211 ALA A N 1
ATOM 1619 C CA . ALA A 1 211 ? -18.684 -11.117 -0.468 1.00 95.81 211 ALA A CA 1
ATOM 1620 C C . ALA A 1 211 ? -18.694 -11.601 0.987 1.00 95.81 211 ALA A C 1
ATOM 1622 O O . ALA A 1 211 ? -19.289 -12.633 1.303 1.00 95.81 211 ALA A O 1
ATOM 1623 N N . THR A 1 212 ? -18.098 -10.810 1.878 1.00 95.88 212 THR A N 1
ATOM 1624 C CA . THR A 1 212 ? -18.015 -11.124 3.305 1.00 95.88 212 THR A CA 1
ATOM 1625 C C . THR A 1 212 ? -18.718 -10.042 4.114 1.00 95.88 212 THR A C 1
ATOM 1627 O O . THR A 1 212 ? -18.472 -8.845 3.955 1.00 95.88 212 THR A O 1
ATOM 1630 N N . SER A 1 213 ? -19.573 -10.468 5.039 1.00 95.69 213 SER A N 1
ATOM 1631 C CA . SER A 1 213 ? -20.185 -9.598 6.041 1.00 95.69 213 SER A CA 1
ATOM 1632 C C . SER A 1 213 ? -20.249 -10.302 7.387 1.00 95.69 213 SER A C 1
ATOM 1634 O O . SER A 1 213 ? -20.462 -11.514 7.434 1.00 95.69 213 SER A O 1
ATOM 1636 N N . GLY A 1 214 ? -20.125 -9.552 8.474 1.00 94.56 214 GLY A N 1
ATOM 1637 C CA . GLY A 1 214 ? -20.181 -10.115 9.817 1.00 94.56 214 GLY A CA 1
ATOM 1638 C C . GLY A 1 214 ? -20.161 -9.053 10.903 1.00 94.56 214 GLY A C 1
ATOM 1639 O O . GLY A 1 214 ? -20.330 -7.862 10.635 1.00 94.56 214 GLY A O 1
ATOM 1640 N N . THR A 1 215 ? -19.963 -9.499 12.140 1.00 93.69 215 THR A N 1
ATOM 1641 C CA . THR A 1 215 ? -19.869 -8.635 13.317 1.00 93.69 215 THR A CA 1
ATOM 1642 C C . THR A 1 215 ? -18.572 -8.889 14.074 1.00 93.69 215 THR A C 1
ATOM 1644 O O . THR A 1 215 ? -18.076 -10.014 14.140 1.00 93.69 215 THR A O 1
ATOM 1647 N N . LEU A 1 216 ? -18.006 -7.823 14.627 1.00 92.12 216 LEU A N 1
ATOM 1648 C CA . LEU A 1 216 ? -16.875 -7.832 15.541 1.00 92.12 216 LEU A CA 1
ATOM 1649 C C . LEU A 1 216 ? -17.368 -7.305 16.884 1.00 92.12 216 LEU A C 1
ATOM 1651 O O . LEU A 1 216 ? -17.938 -6.217 16.954 1.00 92.12 216 LEU A O 1
ATOM 1655 N N . GLU A 1 217 ? -17.160 -8.082 17.940 1.00 90.56 217 GLU A N 1
ATOM 1656 C CA . GLU A 1 217 ? -17.659 -7.768 19.279 1.00 90.56 217 GLU A CA 1
ATOM 1657 C C . GLU A 1 217 ? -16.492 -7.580 20.242 1.00 90.56 217 GLU A C 1
ATOM 1659 O O . GLU A 1 217 ? -15.692 -8.500 20.437 1.00 90.56 217 GLU A O 1
ATOM 1664 N N . TRP A 1 218 ? -16.410 -6.403 20.861 1.00 89.50 218 TRP A N 1
ATOM 1665 C CA . TRP A 1 218 ? -15.489 -6.100 21.954 1.00 89.50 218 TRP A CA 1
ATOM 1666 C C . TRP A 1 218 ? -16.249 -6.124 23.271 1.00 89.50 218 TRP A C 1
ATOM 1668 O O . TRP A 1 218 ? -17.137 -5.298 23.493 1.00 89.50 218 TRP A O 1
ATOM 1678 N N . ALA A 1 219 ? -15.883 -7.063 24.145 1.00 88.50 219 ALA A N 1
ATOM 1679 C CA . ALA A 1 219 ? -16.416 -7.135 25.500 1.00 88.50 219 ALA A CA 1
ATOM 1680 C C . ALA A 1 219 ? -16.060 -5.875 26.315 1.00 88.50 219 ALA A C 1
ATOM 1682 O O . ALA A 1 219 ? -15.156 -5.114 25.964 1.00 88.50 219 ALA A O 1
ATOM 1683 N N . ALA A 1 220 ? -16.751 -5.665 27.436 1.00 85.06 220 ALA A N 1
ATOM 1684 C CA . ALA A 1 220 ? -16.366 -4.634 28.396 1.00 85.06 220 ALA A CA 1
ATOM 1685 C C . ALA A 1 220 ? -14.920 -4.874 28.875 1.00 85.06 220 ALA A C 1
ATOM 1687 O O . ALA A 1 220 ? -14.576 -5.966 29.329 1.00 85.06 220 ALA A O 1
ATOM 1688 N N . GLY A 1 221 ? -14.075 -3.857 28.747 1.00 83.31 221 GLY A N 1
ATOM 1689 C CA . GLY A 1 221 ? -12.643 -3.877 29.036 1.00 83.31 221 GLY A CA 1
ATOM 1690 C C . GLY A 1 221 ? -11.759 -4.375 27.888 1.00 83.31 221 GLY A C 1
ATOM 1691 O O . GLY A 1 221 ? -10.540 -4.301 28.012 1.00 83.31 221 GLY A O 1
ATOM 1692 N N . ASP A 1 222 ? -12.336 -4.871 26.787 1.00 84.62 222 ASP A N 1
ATOM 1693 C CA . ASP A 1 222 ? -11.591 -5.368 25.627 1.00 84.62 222 ASP A CA 1
ATOM 1694 C C . ASP A 1 222 ? -11.271 -4.223 24.655 1.00 84.62 222 ASP A C 1
ATOM 1696 O O . ASP A 1 222 ? -12.177 -3.627 24.061 1.00 84.62 222 ASP A O 1
ATOM 1700 N N . CYS A 1 223 ? -9.976 -3.953 24.486 1.00 83.00 223 CYS A N 1
ATOM 1701 C CA . CYS A 1 223 ? -9.422 -3.011 23.512 1.00 83.00 223 CYS A CA 1
ATOM 1702 C C . CYS A 1 223 ? -8.487 -3.699 22.505 1.00 83.00 223 CYS A C 1
ATOM 1704 O O . CYS A 1 223 ? -7.800 -3.011 21.749 1.00 83.00 223 CYS A O 1
ATOM 1706 N N . GLU A 1 224 ? -8.421 -5.033 22.494 1.00 86.06 224 GLU A N 1
ATOM 1707 C CA . GLU A 1 224 ? -7.538 -5.743 21.573 1.00 86.06 224 GLU A CA 1
ATOM 1708 C C . GLU A 1 224 ? -8.044 -5.601 20.128 1.00 86.06 224 GLU A C 1
ATOM 1710 O O . GLU A 1 224 ? -9.258 -5.613 19.879 1.00 86.06 224 GLU A O 1
ATOM 1715 N N . PRO A 1 225 ? -7.142 -5.458 19.143 1.00 88.06 225 PRO A N 1
ATOM 1716 C CA . PRO A 1 225 ? -7.531 -5.398 17.743 1.00 88.06 225 PRO A CA 1
ATOM 1717 C C . PRO A 1 225 ? -8.180 -6.718 17.315 1.00 88.06 225 PRO A C 1
ATOM 1719 O O . PRO A 1 225 ? -7.737 -7.805 17.692 1.00 88.06 225 PRO A O 1
ATOM 1722 N N . LYS A 1 226 ? -9.234 -6.625 16.502 1.00 91.19 226 LYS A N 1
ATOM 1723 C CA . LYS A 1 226 ? -9.907 -7.791 15.913 1.00 91.19 226 LYS A CA 1
ATOM 1724 C C . LYS A 1 226 ? -9.770 -7.746 14.407 1.00 91.19 226 LYS A C 1
ATOM 1726 O O . LYS A 1 226 ? -9.797 -6.672 13.810 1.00 91.19 226 LYS A O 1
ATOM 1731 N N . SER A 1 227 ? -9.650 -8.917 13.802 1.00 94.06 227 SER A N 1
ATOM 1732 C CA . SER A 1 227 ? -9.485 -9.055 12.364 1.00 94.06 227 SER A CA 1
ATOM 1733 C C . SER A 1 227 ? -10.555 -9.953 11.759 1.00 94.06 227 SER A C 1
ATOM 1735 O O . SER A 1 227 ? -11.169 -10.788 12.427 1.00 94.06 227 SER A O 1
ATOM 1737 N N . PHE A 1 228 ? -10.786 -9.769 10.467 1.00 95.44 228 PHE A N 1
ATOM 1738 C CA . PHE A 1 228 ? -11.581 -10.673 9.648 1.00 95.44 228 PHE A CA 1
ATOM 1739 C C . PHE A 1 228 ? -10.900 -10.862 8.298 1.00 95.44 228 PHE A C 1
ATOM 1741 O O . PHE A 1 228 ? -10.010 -10.099 7.915 1.00 95.44 228 PHE A O 1
ATOM 1748 N N . ARG A 1 229 ? -11.302 -11.912 7.582 1.00 96.19 229 ARG A N 1
ATOM 1749 C CA . ARG A 1 229 ? -10.699 -12.282 6.304 1.00 96.19 229 ARG A CA 1
ATOM 1750 C C . ARG A 1 229 ? -11.693 -12.130 5.168 1.00 96.19 229 ARG A C 1
ATOM 1752 O O . ARG A 1 229 ? -12.856 -12.501 5.310 1.00 96.19 229 ARG A O 1
ATOM 1759 N N . VAL A 1 230 ? -11.209 -11.620 4.044 1.00 96.38 230 VAL A N 1
ATOM 1760 C CA . VAL A 1 230 ? -11.942 -11.578 2.775 1.00 96.38 230 VAL A CA 1
ATOM 1761 C C . VAL A 1 230 ? -11.199 -12.466 1.785 1.00 96.38 230 VAL A C 1
ATOM 1763 O O . VAL A 1 230 ? -9.985 -12.329 1.620 1.00 96.38 230 VAL A O 1
ATOM 1766 N N . GLN A 1 231 ? -11.912 -13.406 1.170 1.00 96.50 231 GLN A N 1
ATOM 1767 C CA . GLN A 1 231 ? -11.339 -14.319 0.187 1.00 96.50 231 GLN A CA 1
ATOM 1768 C C . GLN A 1 231 ? -11.197 -13.587 -1.154 1.00 96.50 231 GLN A C 1
ATOM 1770 O O . GLN A 1 231 ? -12.156 -12.993 -1.643 1.00 96.50 231 GLN A O 1
ATOM 1775 N N . ILE A 1 232 ? -10.004 -13.641 -1.741 1.00 96.00 232 ILE A N 1
ATOM 1776 C CA . ILE A 1 232 ? -9.700 -13.113 -3.073 1.00 96.00 232 ILE A CA 1
ATOM 1777 C C . ILE A 1 232 ? -9.723 -14.281 -4.055 1.00 96.00 232 ILE A C 1
ATOM 1779 O O . ILE A 1 232 ? -9.143 -15.341 -3.793 1.00 96.00 232 ILE A O 1
ATOM 1783 N N . MET A 1 233 ? -10.428 -14.103 -5.167 1.00 92.31 233 MET A N 1
ATOM 1784 C CA . MET A 1 233 ? -10.527 -15.110 -6.212 1.00 92.31 233 MET A CA 1
ATOM 1785 C C . MET A 1 233 ? -9.469 -14.856 -7.274 1.00 92.31 233 MET A C 1
ATOM 1787 O O . MET A 1 233 ? -9.145 -13.721 -7.602 1.00 92.31 233 MET A O 1
ATOM 1791 N N . LYS A 1 234 ? -8.893 -15.948 -7.774 1.00 89.50 234 LYS A N 1
ATOM 1792 C CA . LYS A 1 234 ? -7.872 -15.902 -8.812 1.00 89.50 234 LYS A CA 1
ATOM 1793 C C . LYS A 1 234 ? -8.509 -16.195 -10.160 1.00 89.50 234 LYS A C 1
ATOM 1795 O O . LYS A 1 234 ? -9.090 -17.275 -10.322 1.00 89.50 234 LYS A O 1
ATOM 1800 N N . SER A 1 235 ? -8.315 -15.306 -11.127 1.00 85.69 235 SER A N 1
ATOM 1801 C CA . SER A 1 235 ? -8.714 -15.538 -12.511 1.00 85.69 235 SER A CA 1
ATOM 1802 C C . SER A 1 235 ? -7.521 -16.047 -13.346 1.00 85.69 235 SER A C 1
ATOM 1804 O O . SER A 1 235 ? -6.393 -16.199 -12.857 1.00 85.69 235 SER A O 1
ATOM 1806 N N . LYS A 1 236 ? -7.789 -16.458 -14.591 1.00 82.38 236 LYS A N 1
ATOM 1807 C CA . LYS A 1 236 ? -6.757 -16.818 -15.588 1.00 82.38 236 LYS A CA 1
ATOM 1808 C C . LYS A 1 236 ? -6.657 -15.791 -16.711 1.00 82.38 236 LYS A C 1
ATOM 1810 O O . LYS A 1 236 ? -5.802 -15.934 -17.584 1.00 82.38 236 LYS A O 1
ATOM 1815 N N . GLU A 1 237 ? -7.590 -14.854 -16.754 1.00 84.88 237 GLU A N 1
ATOM 1816 C CA . GLU A 1 237 ? -7.614 -13.820 -17.772 1.00 84.88 237 GLU A CA 1
ATOM 1817 C C . GLU A 1 237 ? -6.745 -12.664 -17.275 1.00 84.88 237 GLU A C 1
ATOM 1819 O O . GLU A 1 237 ? -6.505 -12.537 -16.078 1.00 84.88 237 GLU A O 1
ATOM 1824 N N . SER A 1 238 ? -6.175 -11.885 -18.196 1.00 85.81 238 SER A N 1
ATOM 1825 C CA . SER A 1 238 ? -5.458 -10.679 -17.784 1.00 85.81 238 SER A CA 1
ATOM 1826 C C . SER A 1 238 ? -6.458 -9.543 -17.687 1.00 85.81 238 SER A C 1
ATOM 1828 O O . SER A 1 238 ? -7.099 -9.200 -18.685 1.00 85.81 238 SER A O 1
ATOM 1830 N N . GLU A 1 239 ? -6.555 -8.974 -16.496 1.00 86.62 239 GLU A N 1
ATOM 1831 C CA . GLU A 1 239 ? -7.522 -7.944 -16.137 1.00 86.62 239 GLU A CA 1
ATOM 1832 C C . GLU A 1 239 ? -6.790 -6.649 -15.747 1.00 86.62 239 GLU A C 1
ATOM 1834 O O . GLU A 1 239 ? -5.602 -6.642 -15.401 1.00 86.62 239 GLU A O 1
ATOM 1839 N N . ASP A 1 240 ? -7.471 -5.510 -15.886 1.00 87.69 240 ASP A N 1
ATOM 1840 C CA . ASP A 1 240 ? -6.935 -4.243 -15.387 1.00 87.69 240 ASP A CA 1
ATOM 1841 C C . ASP A 1 240 ? -6.987 -4.232 -13.845 1.00 87.69 240 ASP A C 1
ATOM 1843 O O . ASP A 1 240 ? -7.762 -4.970 -13.254 1.00 87.69 240 ASP A O 1
ATOM 1847 N N . PRO A 1 241 ? -6.192 -3.401 -13.145 1.00 89.88 241 PRO A N 1
ATOM 1848 C CA . PRO A 1 241 ? -6.279 -3.307 -11.691 1.00 89.88 241 PRO A CA 1
ATOM 1849 C C . PRO A 1 241 ? -7.662 -2.847 -11.223 1.00 89.88 241 PRO A C 1
ATOM 1851 O O . PRO A 1 241 ? -8.108 -1.740 -11.548 1.00 89.88 241 PRO A O 1
ATOM 1854 N N . GLU A 1 242 ? -8.299 -3.659 -10.389 1.00 93.56 242 GLU A N 1
ATOM 1855 C CA . GLU A 1 242 ? -9.641 -3.410 -9.880 1.00 93.56 242 GLU A CA 1
ATOM 1856 C C . GLU A 1 242 ? -9.642 -3.199 -8.368 1.00 93.56 242 GLU A C 1
ATOM 1858 O O . GLU A 1 242 ? -8.745 -3.623 -7.646 1.00 93.56 242 GLU A O 1
ATOM 1863 N N . ALA A 1 243 ? -10.652 -2.498 -7.857 1.00 94.75 243 ALA A N 1
ATOM 1864 C CA . ALA A 1 243 ? -10.779 -2.258 -6.427 1.00 94.75 243 ALA A CA 1
ATOM 1865 C C . ALA A 1 243 ? -12.205 -2.469 -5.937 1.00 94.75 243 ALA A C 1
ATOM 1867 O O . ALA A 1 243 ? -13.156 -2.071 -6.615 1.00 94.75 243 ALA A O 1
ATOM 1868 N N . PHE A 1 244 ? -12.321 -3.012 -4.728 1.00 96.69 244 PHE A N 1
ATOM 1869 C CA . PHE A 1 244 ? -13.548 -3.075 -3.939 1.00 96.69 244 PHE A CA 1
ATOM 1870 C C . PHE A 1 244 ? -13.344 -2.351 -2.604 1.00 96.69 244 PHE A C 1
ATOM 1872 O O . PHE A 1 244 ? -12.252 -1.859 -2.291 1.00 96.69 244 PHE A O 1
ATOM 1879 N N . PHE A 1 245 ? -14.414 -2.235 -1.825 1.00 96.00 245 PHE A N 1
ATOM 1880 C CA . PHE A 1 245 ? -14.398 -1.522 -0.558 1.00 96.00 245 PHE A CA 1
ATOM 1881 C C . PHE A 1 245 ? -14.885 -2.395 0.584 1.00 96.00 245 PHE A C 1
ATOM 1883 O O . PHE A 1 245 ? -15.653 -3.333 0.400 1.00 96.00 245 PHE A O 1
ATOM 1890 N N . VAL A 1 246 ? -14.458 -2.036 1.784 1.00 95.50 246 VAL A N 1
ATOM 1891 C CA . VAL A 1 246 ? -14.974 -2.582 3.034 1.00 95.50 246 VAL A CA 1
ATOM 1892 C C . VAL A 1 246 ? -15.488 -1.423 3.853 1.00 95.50 246 VAL A C 1
ATOM 1894 O O . VAL A 1 246 ? -14.764 -0.449 4.052 1.00 95.50 246 VAL A O 1
ATOM 1897 N N . GLU A 1 247 ? -16.721 -1.534 4.322 1.00 92.56 247 GLU A N 1
ATOM 1898 C CA . GLU A 1 247 ? -17.367 -0.540 5.169 1.00 92.56 247 GLU A CA 1
ATOM 1899 C C . GLU A 1 247 ? -17.638 -1.128 6.554 1.00 92.56 247 GLU A C 1
ATOM 1901 O O . GLU A 1 247 ? -18.020 -2.292 6.692 1.00 92.56 247 GLU A O 1
ATOM 1906 N N . ILE A 1 248 ? -17.413 -0.309 7.582 1.00 90.81 248 ILE A N 1
ATOM 1907 C CA . ILE A 1 248 ? -17.707 -0.628 8.976 1.00 90.81 248 ILE A CA 1
ATOM 1908 C C . ILE A 1 248 ? -18.829 0.275 9.475 1.00 90.81 248 ILE A C 1
ATOM 1910 O O . ILE A 1 248 ? -18.764 1.508 9.405 1.00 90.81 248 ILE A O 1
ATOM 1914 N N . ASP A 1 249 ? -19.845 -0.367 10.031 1.00 87.81 249 ASP A N 1
ATOM 1915 C CA . ASP A 1 249 ? -20.909 0.243 10.803 1.00 87.81 249 ASP A CA 1
ATOM 1916 C C . ASP A 1 249 ? -20.717 -0.098 12.287 1.00 87.81 249 ASP A C 1
ATOM 1918 O O . ASP A 1 249 ? -20.262 -1.184 12.629 1.00 87.81 249 ASP A O 1
ATOM 1922 N N . VAL A 1 250 ? -21.034 0.828 13.184 1.00 81.69 250 VAL A N 1
ATOM 1923 C CA . VAL A 1 250 ? -20.841 0.653 14.626 1.00 81.69 250 VAL A CA 1
ATOM 1924 C C . VAL A 1 250 ? -22.200 0.788 15.282 1.00 81.69 250 VAL A C 1
ATOM 1926 O O . VAL A 1 250 ? -22.875 1.802 15.109 1.00 81.69 250 VAL A O 1
ATOM 1929 N N . GLU A 1 251 ? -22.587 -0.236 16.033 1.00 69.44 251 GLU A N 1
ATOM 1930 C CA . GLU A 1 251 ? -23.824 -0.280 16.799 1.00 69.44 251 GLU A CA 1
ATOM 1931 C C . GLU A 1 251 ? -23.478 -0.393 18.292 1.00 69.44 251 GLU A C 1
ATOM 1933 O O . GLU A 1 251 ? -22.899 -1.378 18.751 1.00 69.44 251 GLU A O 1
ATOM 1938 N N . GLY A 1 252 ? -23.821 0.639 19.063 1.00 59.16 252 GLY A N 1
ATOM 1939 C CA . GLY A 1 252 ? -23.619 0.688 20.511 1.00 59.16 252 GLY A CA 1
ATOM 1940 C C . GLY A 1 252 ? -24.040 2.039 21.083 1.00 59.16 252 GLY A C 1
ATOM 1941 O O . GLY A 1 252 ? -23.905 3.065 20.417 1.00 59.16 252 GLY A O 1
ATOM 1942 N N . LEU A 1 253 ? -24.571 2.050 22.309 1.00 53.19 253 LEU A N 1
ATOM 1943 C CA . LEU A 1 253 ? -24.628 3.281 23.106 1.00 53.19 253 LEU A CA 1
ATOM 1944 C C . LEU A 1 253 ? -23.173 3.731 23.345 1.00 53.19 253 LEU A C 1
ATOM 1946 O O . LEU A 1 253 ? -22.326 2.874 23.546 1.00 53.19 253 LEU A O 1
ATOM 1950 N N . GLY A 1 254 ? -22.859 5.021 23.191 1.00 57.44 254 GLY A N 1
ATOM 1951 C CA . GLY A 1 254 ? -21.512 5.569 23.457 1.00 57.44 254 GLY A CA 1
ATOM 1952 C C . GLY A 1 254 ? -20.422 5.305 22.400 1.00 57.44 254 GLY A C 1
ATOM 1953 O O . GLY A 1 254 ? -19.370 5.943 22.421 1.00 57.44 254 GLY A O 1
ATOM 1954 N N . ALA A 1 255 ? -20.651 4.413 21.431 1.00 60.22 255 ALA A N 1
ATOM 1955 C CA . ALA A 1 255 ? -19.673 4.136 20.382 1.00 60.22 255 ALA A CA 1
ATOM 1956 C C . ALA A 1 255 ? -19.807 5.122 19.209 1.00 60.22 255 ALA A C 1
ATOM 1958 O O . ALA A 1 255 ? -20.839 5.183 18.535 1.00 60.22 255 ALA A O 1
ATOM 1959 N N . VAL A 1 256 ? -18.748 5.882 18.930 1.00 63.53 256 VAL A N 1
ATOM 1960 C CA . VAL A 1 256 ? -18.729 6.882 17.859 1.00 63.53 256 VAL A CA 1
ATOM 1961 C C . VAL A 1 256 ? -17.957 6.340 16.663 1.00 63.53 256 VAL A C 1
ATOM 1963 O O . VAL A 1 256 ? -16.796 5.936 16.759 1.00 63.53 256 VAL A O 1
ATOM 1966 N N . LYS A 1 257 ? -18.594 6.368 15.486 1.00 58.38 257 LYS A N 1
ATOM 1967 C CA . LYS A 1 257 ? -17.900 6.097 14.224 1.00 58.38 257 LYS A CA 1
ATOM 1968 C C . LYS A 1 257 ? -16.804 7.130 14.010 1.00 58.38 257 LYS A C 1
ATOM 1970 O O . LYS A 1 257 ? -17.063 8.340 13.997 1.00 58.38 257 LYS A O 1
ATOM 1975 N N . HIS A 1 258 ? -15.596 6.665 13.711 1.00 62.59 258 HIS A N 1
ATOM 1976 C CA . HIS A 1 258 ? -14.585 7.569 13.193 1.00 62.59 258 HIS A CA 1
ATOM 1977 C C . HIS A 1 258 ? -15.018 8.082 11.811 1.00 62.59 258 HIS A C 1
ATOM 1979 O O . HIS A 1 258 ? -15.106 7.312 10.855 1.00 62.59 258 HIS A O 1
ATOM 1985 N N . HIS A 1 259 ? -15.243 9.393 11.686 1.00 56.28 259 HIS A N 1
ATOM 1986 C CA . HIS A 1 259 ? -15.813 10.022 10.484 1.00 56.28 259 HIS A CA 1
ATOM 1987 C C . HIS A 1 259 ? -14.968 9.844 9.206 1.00 56.28 259 HIS A C 1
ATOM 1989 O O . HIS A 1 259 ? -15.452 10.108 8.111 1.00 56.28 259 HIS A O 1
ATOM 1995 N N . GLN A 1 260 ? -13.706 9.420 9.335 1.00 60.59 260 GLN A N 1
ATOM 1996 C CA . GLN A 1 260 ? -12.767 9.274 8.215 1.00 60.59 260 GLN A CA 1
ATOM 1997 C C . GLN A 1 260 ? -12.133 7.877 8.086 1.00 60.59 260 GLN A C 1
ATOM 1999 O O . GLN A 1 260 ? -11.337 7.672 7.179 1.00 60.59 260 GLN A O 1
ATOM 2004 N N . LYS A 1 261 ? -12.426 6.926 8.990 1.00 73.81 261 LYS A N 1
ATOM 2005 C CA . LYS A 1 261 ? -11.749 5.605 9.031 1.00 73.81 261 LYS A CA 1
ATOM 2006 C C . LYS A 1 261 ? -12.711 4.414 9.076 1.00 73.81 261 LYS A C 1
ATOM 2008 O O . LYS A 1 261 ? -12.415 3.382 9.669 1.00 73.81 261 LYS A O 1
ATOM 2013 N N . ASN A 1 262 ? -13.883 4.575 8.477 1.00 84.06 262 ASN A N 1
ATOM 2014 C CA . ASN A 1 262 ? -14.930 3.556 8.419 1.00 84.06 262 ASN A CA 1
ATOM 2015 C C . ASN A 1 262 ? -15.010 2.844 7.062 1.00 84.06 262 ASN A C 1
ATOM 2017 O O . ASN A 1 262 ? -15.802 1.919 6.921 1.00 84.06 262 ASN A O 1
ATOM 2021 N N . ARG A 1 263 ? -14.217 3.268 6.072 1.00 89.62 263 ARG A N 1
ATOM 2022 C CA . ARG A 1 263 ? -14.159 2.642 4.754 1.00 89.62 263 ARG A CA 1
ATOM 2023 C C . ARG A 1 263 ? -12.715 2.418 4.323 1.00 89.62 263 ARG A C 1
ATOM 2025 O O . ARG A 1 263 ? -11.952 3.378 4.257 1.00 89.62 263 ARG A O 1
ATOM 2032 N N . ALA A 1 264 ? -12.372 1.176 3.999 1.00 92.44 264 ALA A N 1
ATOM 2033 C CA . ALA A 1 264 ? -11.101 0.814 3.377 1.00 92.44 264 ALA A CA 1
ATOM 2034 C C . ALA A 1 264 ? -11.302 0.499 1.893 1.00 92.44 264 ALA A C 1
ATOM 2036 O O . ALA A 1 264 ? -12.348 -0.009 1.482 1.00 92.44 264 ALA A O 1
ATOM 2037 N N . ARG A 1 265 ? -10.281 0.795 1.092 1.00 94.25 265 ARG A N 1
ATOM 2038 C CA . ARG A 1 265 ? -10.175 0.428 -0.318 1.00 94.25 265 ARG A CA 1
ATOM 2039 C C . ARG A 1 265 ? -9.181 -0.718 -0.461 1.00 94.25 265 ARG A C 1
ATOM 2041 O O . ARG A 1 265 ? -8.046 -0.607 -0.010 1.00 94.25 265 ARG A O 1
ATOM 2048 N N . ILE A 1 266 ? -9.588 -1.785 -1.135 1.00 95.44 266 ILE A N 1
ATOM 2049 C CA . ILE A 1 266 ? -8.731 -2.928 -1.436 1.00 95.44 266 ILE A CA 1
ATOM 2050 C C . ILE A 1 266 ? -8.531 -2.959 -2.947 1.00 95.44 266 ILE A C 1
ATOM 2052 O O . ILE A 1 266 ? -9.502 -3.057 -3.692 1.00 95.44 266 ILE A O 1
ATOM 2056 N N . MET A 1 267 ? -7.284 -2.823 -3.390 1.00 95.44 267 MET A N 1
ATOM 2057 C CA . MET A 1 267 ? -6.872 -2.936 -4.786 1.00 95.44 267 MET A CA 1
ATOM 2058 C C . MET A 1 267 ? -6.364 -4.351 -5.050 1.00 95.44 267 MET A C 1
ATOM 2060 O O . MET A 1 267 ? -5.445 -4.812 -4.371 1.00 95.44 267 MET A O 1
ATOM 2064 N N . ILE A 1 268 ? -6.933 -4.993 -6.058 1.00 92.94 268 ILE A N 1
ATOM 2065 C CA . ILE A 1 268 ? -6.527 -6.289 -6.578 1.00 92.94 268 ILE A CA 1
ATOM 2066 C C . ILE A 1 268 ? -5.644 -6.040 -7.806 1.00 92.94 268 ILE A C 1
ATOM 2068 O O . ILE A 1 268 ? -5.981 -5.254 -8.693 1.00 92.94 268 ILE A O 1
ATOM 2072 N N . LEU A 1 269 ? -4.466 -6.657 -7.813 1.00 91.06 269 LEU A N 1
ATOM 2073 C CA . LEU A 1 269 ? -3.514 -6.599 -8.913 1.00 91.06 269 LEU A CA 1
ATOM 2074 C C . LEU A 1 269 ? -3.463 -7.948 -9.635 1.00 91.06 269 LEU A C 1
ATOM 2076 O O . LEU A 1 269 ? -3.114 -8.961 -9.020 1.00 91.06 269 LEU A O 1
ATOM 2080 N N . ASP A 1 270 ? -3.723 -7.907 -10.942 1.00 88.31 270 ASP A N 1
ATOM 2081 C CA . ASP A 1 270 ? -3.554 -9.040 -11.850 1.00 88.31 270 ASP A CA 1
ATOM 2082 C C . ASP A 1 270 ? -2.070 -9.410 -12.018 1.00 88.31 270 ASP A C 1
ATOM 2084 O O . ASP A 1 270 ? -1.180 -8.556 -12.148 1.00 88.31 270 ASP A O 1
ATOM 2088 N N . GLU A 1 271 ? -1.805 -10.714 -12.055 1.00 84.44 271 GLU A N 1
ATOM 2089 C CA . GLU A 1 271 ? -0.486 -11.290 -12.327 1.00 84.44 271 GLU A CA 1
ATOM 2090 C C . GLU A 1 271 ? -0.413 -12.010 -13.680 1.00 84.44 271 GLU A C 1
ATOM 2092 O O . GLU A 1 271 ? 0.685 -12.361 -14.124 1.00 84.44 271 GLU A O 1
ATOM 2097 N N . ASN A 1 272 ? -1.546 -12.192 -14.361 1.00 84.19 272 ASN A N 1
ATOM 2098 C CA . ASN A 1 272 ? -1.663 -12.937 -15.612 1.00 84.19 272 ASN A CA 1
ATOM 2099 C C . ASN A 1 272 ? -1.305 -12.088 -16.846 1.00 84.19 272 ASN A C 1
ATOM 2101 O O . ASN A 1 272 ? -1.450 -12.527 -17.990 1.00 84.19 272 ASN A O 1
ATOM 2105 N N . HIS A 1 273 ? -0.784 -10.870 -16.659 1.00 81.88 273 HIS A N 1
ATOM 2106 C CA . HIS A 1 273 ? -0.365 -10.053 -17.789 1.00 81.88 273 HIS A CA 1
ATOM 2107 C C . HIS A 1 273 ? 0.849 -10.672 -18.512 1.00 81.88 273 HIS A C 1
ATOM 2109 O O . HIS A 1 273 ? 1.911 -10.880 -17.902 1.00 81.88 273 HIS A O 1
ATOM 2115 N N . PRO A 1 274 ? 0.792 -10.853 -19.849 1.00 81.62 274 PRO A N 1
ATOM 2116 C CA . PRO A 1 274 ? 1.926 -11.348 -20.625 1.00 81.62 274 PRO A CA 1
ATOM 2117 C C . PRO A 1 274 ? 3.076 -10.333 -20.699 1.00 81.62 274 PRO A C 1
ATOM 2119 O O . PRO A 1 274 ? 4.148 -10.636 -21.218 1.00 81.62 274 PRO A O 1
ATOM 2122 N N . GLY A 1 275 ? 2.924 -9.129 -20.158 1.00 86.38 275 GLY A N 1
ATOM 2123 C CA . GLY A 1 275 ? 3.986 -8.133 -20.143 1.00 86.38 275 GLY A CA 1
ATOM 2124 C C . GLY A 1 275 ? 4.230 -7.497 -21.509 1.00 86.38 275 GLY A C 1
ATOM 2125 O O . GLY A 1 275 ? 3.828 -7.979 -22.564 1.00 86.38 275 GLY A O 1
ATOM 2126 N N . LYS A 1 276 ? 4.930 -6.369 -21.480 1.00 88.25 276 LYS A N 1
ATOM 2127 C CA . LYS A 1 276 ? 5.319 -5.604 -22.663 1.00 88.25 276 LYS A CA 1
ATOM 2128 C C . LYS A 1 276 ? 6.808 -5.782 -22.905 1.00 88.25 276 LYS A C 1
ATOM 2130 O O . LYS A 1 276 ? 7.618 -5.594 -21.991 1.00 88.25 276 LYS A O 1
ATOM 2135 N N . LEU A 1 277 ? 7.159 -6.146 -24.133 1.00 90.12 277 LEU A N 1
ATOM 2136 C CA . LEU A 1 277 ? 8.542 -6.278 -24.573 1.00 90.12 277 LEU A CA 1
ATOM 2137 C C . LEU A 1 277 ? 9.039 -4.943 -25.115 1.00 90.12 277 LEU A C 1
ATOM 2139 O O . LEU A 1 277 ? 8.339 -4.265 -25.863 1.00 90.12 277 LEU A O 1
ATOM 2143 N N . ARG A 1 278 ? 10.246 -4.555 -24.711 1.00 90.31 278 ARG A N 1
ATOM 2144 C CA . ARG A 1 278 ? 10.931 -3.364 -25.215 1.00 90.31 278 ARG A CA 1
ATOM 2145 C C . ARG A 1 278 ? 12.436 -3.564 -25.196 1.00 90.31 278 ARG A C 1
ATOM 2147 O O . ARG A 1 278 ? 12.936 -4.400 -24.443 1.00 90.31 278 ARG A O 1
ATOM 2154 N N . PHE A 1 279 ? 13.164 -2.761 -25.958 1.00 92.62 279 PHE A N 1
ATOM 2155 C CA . PHE A 1 279 ? 14.611 -2.687 -25.804 1.00 92.62 279 PHE A CA 1
ATOM 2156 C C . PHE A 1 279 ? 14.983 -2.178 -24.402 1.00 92.62 279 PHE A C 1
ATOM 2158 O O . PHE A 1 279 ? 14.253 -1.403 -23.769 1.00 92.62 279 PHE A O 1
ATOM 2165 N N . ALA A 1 280 ? 16.092 -2.699 -23.880 1.00 89.19 280 ALA A N 1
ATOM 2166 C CA . ALA A 1 280 ? 16.620 -2.310 -22.579 1.00 89.19 280 ALA A CA 1
ATOM 2167 C C . ALA A 1 280 ? 17.096 -0.854 -22.581 1.00 89.19 280 ALA A C 1
ATOM 2169 O O . ALA A 1 280 ? 16.861 -0.142 -21.604 1.00 89.19 280 ALA A O 1
ATOM 2170 N N . ASP A 1 281 ? 17.720 -0.453 -23.686 1.00 88.00 281 ASP A N 1
ATOM 2171 C CA . ASP A 1 281 ? 18.258 0.881 -23.915 1.00 88.00 281 ASP A CA 1
ATOM 2172 C C . ASP A 1 281 ? 17.159 1.793 -24.498 1.00 88.00 281 ASP A C 1
ATOM 2174 O O . ASP A 1 281 ? 16.314 1.337 -25.274 1.00 88.00 281 ASP A O 1
ATOM 2178 N N . ASP A 1 282 ? 17.142 3.061 -24.078 1.00 84.06 282 ASP A N 1
ATOM 2179 C CA . ASP A 1 282 ? 16.187 4.091 -24.511 1.00 84.06 282 ASP A CA 1
ATOM 2180 C C . ASP A 1 282 ? 16.932 5.436 -24.685 1.00 84.06 282 ASP A C 1
ATOM 2182 O O . ASP A 1 282 ? 17.326 6.029 -23.674 1.00 84.06 282 ASP A O 1
ATOM 2186 N N . PRO A 1 283 ? 17.202 5.899 -25.924 1.00 84.19 283 PRO A N 1
ATOM 2187 C CA . PRO A 1 283 ? 16.866 5.255 -27.196 1.00 84.19 283 PRO A CA 1
ATOM 2188 C C . PRO A 1 283 ? 17.669 3.955 -27.422 1.00 84.19 283 PRO A C 1
ATOM 2190 O O . PRO A 1 283 ? 18.756 3.792 -26.859 1.00 84.19 283 PRO A O 1
ATOM 2193 N N . PRO A 1 284 ? 17.161 3.010 -28.232 1.00 84.12 284 PRO A N 1
ATOM 2194 C CA . PRO A 1 284 ? 17.795 1.712 -28.461 1.00 84.12 284 PRO A CA 1
ATOM 2195 C C . PRO A 1 284 ? 18.973 1.791 -29.451 1.00 84.12 284 PRO A C 1
ATOM 2197 O O . PRO A 1 284 ? 19.014 1.067 -30.442 1.00 84.12 284 PRO A O 1
ATOM 2200 N N . GLU A 1 285 ? 19.940 2.669 -29.191 1.00 87.31 285 GLU A N 1
ATOM 2201 C CA . GLU A 1 285 ? 21.060 2.951 -30.094 1.00 87.31 285 GLU A CA 1
ATOM 2202 C C . GLU A 1 285 ? 22.380 2.351 -29.591 1.00 87.31 285 GLU A C 1
ATOM 2204 O O . GLU A 1 285 ? 22.695 2.353 -28.397 1.00 87.31 285 GLU A O 1
ATOM 2209 N N . ARG A 1 286 ? 23.190 1.843 -30.525 1.00 84.19 286 ARG A N 1
ATOM 2210 C CA . ARG A 1 286 ? 24.536 1.326 -30.258 1.00 84.19 286 ARG A CA 1
ATOM 2211 C C . ARG A 1 286 ? 25.505 1.850 -31.307 1.00 84.19 286 ARG A C 1
ATOM 2213 O O . ARG A 1 286 ? 25.348 1.583 -32.491 1.00 84.19 286 ARG A O 1
ATOM 2220 N N . HIS A 1 287 ? 26.540 2.553 -30.857 1.00 86.19 287 HIS A N 1
ATOM 2221 C CA . HIS A 1 287 ? 27.641 2.968 -31.720 1.00 86.19 287 HIS A CA 1
ATOM 2222 C C . HIS A 1 287 ? 28.712 1.884 -31.744 1.00 86.19 287 HIS A C 1
ATOM 2224 O O . HIS A 1 287 ? 29.301 1.560 -30.711 1.00 86.19 287 HIS A O 1
ATOM 2230 N N . VAL A 1 288 ? 28.963 1.341 -32.930 1.00 84.50 288 VAL A N 1
ATOM 2231 C CA . VAL A 1 288 ? 29.930 0.266 -33.149 1.00 84.50 288 VAL A CA 1
ATOM 2232 C C . VAL A 1 288 ? 31.032 0.814 -34.052 1.00 84.50 288 VAL A C 1
ATOM 2234 O O . VAL A 1 288 ? 30.746 1.200 -35.187 1.00 84.50 288 VAL A O 1
ATOM 2237 N N . PRO A 1 289 ? 32.278 0.936 -33.563 1.00 83.00 289 PRO A N 1
ATOM 2238 C CA . PRO A 1 289 ? 33.370 1.414 -34.394 1.00 83.00 289 PRO A CA 1
ATOM 2239 C C . PRO A 1 289 ? 33.712 0.361 -35.450 1.00 83.00 289 PRO A C 1
ATOM 2241 O O . PRO A 1 289 ? 33.787 -0.831 -35.148 1.00 83.00 289 PRO A O 1
ATOM 2244 N N . ARG A 1 290 ? 33.974 0.806 -36.685 1.00 78.38 290 ARG A N 1
ATOM 2245 C CA . ARG A 1 290 ? 34.418 -0.088 -37.760 1.00 78.38 290 ARG A CA 1
ATOM 2246 C C . ARG A 1 290 ? 35.746 -0.734 -37.355 1.00 78.38 290 ARG A C 1
ATOM 2248 O O . ARG A 1 290 ? 36.706 -0.032 -37.040 1.00 78.38 290 ARG A O 1
ATOM 2255 N N . SER A 1 291 ? 35.780 -2.061 -37.350 1.00 76.50 291 SER A N 1
ATOM 2256 C CA . SER A 1 291 ? 36.945 -2.875 -37.003 1.00 76.50 291 SER A CA 1
ATOM 2257 C C . SER A 1 291 ? 37.276 -3.824 -38.149 1.00 76.50 291 SER A C 1
ATOM 2259 O O . SER A 1 291 ? 36.439 -4.078 -39.009 1.00 76.50 291 SER A O 1
ATOM 2261 N N . LEU A 1 292 ? 38.511 -4.322 -38.166 1.00 70.56 292 LEU A N 1
ATOM 2262 C CA . LEU A 1 292 ? 38.958 -5.366 -39.094 1.00 70.56 292 LEU A CA 1
ATOM 2263 C C . LEU A 1 292 ? 38.501 -6.769 -38.659 1.00 70.56 292 LEU A C 1
ATOM 2265 O O . LEU A 1 292 ? 38.609 -7.709 -39.437 1.00 70.56 292 LEU A O 1
ATOM 2269 N N . GLU A 1 293 ? 38.020 -6.898 -37.423 1.00 81.38 293 GLU A N 1
ATOM 2270 C CA . GLU A 1 293 ? 37.497 -8.136 -36.840 1.00 81.38 293 GLU A CA 1
ATOM 2271 C C . GLU A 1 293 ? 35.976 -8.056 -36.677 1.00 81.38 293 GLU A C 1
ATOM 2273 O O . GLU A 1 293 ? 35.445 -6.987 -36.352 1.00 81.38 293 GLU A O 1
ATOM 2278 N N . ASP A 1 294 ? 35.301 -9.197 -36.836 1.00 80.62 294 ASP A N 1
ATOM 2279 C CA . ASP A 1 294 ? 33.852 -9.320 -36.676 1.00 80.62 294 ASP A CA 1
ATOM 2280 C C . ASP A 1 294 ? 33.418 -8.943 -35.254 1.00 80.62 294 ASP A C 1
ATOM 2282 O O . ASP A 1 294 ? 33.851 -9.536 -34.260 1.00 80.62 294 ASP A O 1
ATOM 2286 N N . GLN A 1 295 ? 32.509 -7.973 -35.144 1.00 84.25 295 GLN A N 1
ATOM 2287 C CA . GLN A 1 295 ? 31.932 -7.556 -33.869 1.00 84.25 295 GLN A CA 1
ATOM 2288 C C . GLN A 1 295 ? 30.472 -7.983 -33.773 1.00 84.25 295 GLN A C 1
ATOM 2290 O O . GLN A 1 295 ? 29.644 -7.627 -34.605 1.00 84.25 295 GLN A O 1
ATOM 2295 N N . LYS A 1 296 ? 30.134 -8.707 -32.703 1.00 86.62 296 LYS A N 1
ATOM 2296 C CA . LYS A 1 296 ? 28.748 -9.080 -32.407 1.00 86.62 296 LYS A CA 1
ATOM 2297 C C . LYS A 1 296 ? 28.076 -7.998 -31.573 1.00 86.62 296 LYS A C 1
ATOM 2299 O O . LYS A 1 296 ? 28.470 -7.747 -30.434 1.00 86.62 296 LYS A O 1
ATOM 2304 N N . VAL A 1 297 ? 27.018 -7.406 -32.117 1.00 87.56 297 VAL A N 1
ATOM 2305 C CA . VAL A 1 297 ? 26.179 -6.432 -31.412 1.00 87.56 297 VAL A CA 1
ATOM 2306 C C . VAL A 1 297 ? 25.022 -7.170 -30.754 1.00 87.56 297 VAL A C 1
ATOM 2308 O O . VAL A 1 297 ? 24.280 -7.892 -31.410 1.00 87.56 297 VAL A O 1
ATOM 2311 N N . THR A 1 298 ? 24.866 -7.018 -29.439 1.00 87.94 298 THR A N 1
ATOM 2312 C CA . THR A 1 298 ? 23.759 -7.641 -28.700 1.00 87.94 298 THR A CA 1
ATOM 2313 C C . THR A 1 298 ? 22.745 -6.584 -28.292 1.00 87.94 298 THR A C 1
ATOM 2315 O O . THR A 1 298 ? 23.044 -5.720 -27.467 1.00 87.94 298 THR A O 1
ATOM 2318 N N . PHE A 1 299 ? 21.525 -6.697 -28.812 1.00 88.25 299 PHE A N 1
ATOM 2319 C CA . PHE A 1 299 ? 20.387 -5.913 -28.347 1.00 88.25 299 PHE A CA 1
ATOM 2320 C C . PHE A 1 299 ? 19.656 -6.678 -27.253 1.00 88.25 299 PHE A C 1
ATOM 2322 O O . PHE A 1 299 ? 19.129 -7.770 -27.464 1.00 88.25 299 PHE A O 1
ATOM 2329 N N . LYS A 1 300 ? 19.624 -6.104 -26.050 1.00 90.62 300 LYS A N 1
ATOM 2330 C CA . LYS A 1 300 ? 18.898 -6.703 -24.934 1.00 90.62 300 LYS A CA 1
ATOM 2331 C C . LYS A 1 300 ? 17.428 -6.303 -25.016 1.00 90.62 300 LYS A C 1
ATOM 2333 O O . LYS A 1 300 ? 17.102 -5.126 -24.888 1.00 90.62 300 LYS A O 1
ATOM 2338 N N . VAL A 1 301 ? 16.544 -7.284 -25.169 1.00 91.19 301 VAL A N 1
ATOM 2339 C CA . VAL A 1 301 ? 15.093 -7.103 -25.031 1.00 91.19 301 VAL A CA 1
ATOM 2340 C C . VAL A 1 301 ? 14.697 -7.444 -23.600 1.00 91.19 301 VAL A C 1
ATOM 2342 O O . VAL A 1 301 ? 15.112 -8.465 -23.053 1.00 91.19 301 VAL A O 1
ATOM 2345 N N . ILE A 1 302 ? 13.919 -6.571 -22.970 1.00 90.81 302 ILE A N 1
ATOM 2346 C CA . ILE A 1 302 ? 13.393 -6.767 -21.622 1.00 90.81 302 ILE A CA 1
ATOM 2347 C C . ILE A 1 302 ? 11.870 -6.855 -21.651 1.00 90.81 302 ILE A C 1
ATOM 2349 O O . ILE A 1 302 ? 11.193 -6.094 -22.342 1.00 90.81 302 ILE A O 1
ATOM 2353 N N . ARG A 1 303 ? 11.339 -7.772 -20.844 1.00 91.44 303 ARG A N 1
ATOM 2354 C CA . ARG A 1 303 ? 9.913 -7.910 -20.549 1.00 91.44 303 ARG A CA 1
ATOM 2355 C C . ARG A 1 303 ? 9.594 -7.119 -19.288 1.00 91.44 303 ARG A C 1
ATOM 2357 O O . ARG A 1 303 ? 10.254 -7.297 -18.266 1.00 91.44 303 ARG A O 1
ATOM 2364 N N . LYS A 1 304 ? 8.634 -6.197 -19.362 1.00 86.81 304 LYS A N 1
ATOM 2365 C CA . LYS A 1 304 ? 8.192 -5.365 -18.231 1.00 86.81 304 LYS A CA 1
ATOM 2366 C C . LYS A 1 304 ? 6.688 -5.496 -18.020 1.00 86.81 304 LYS A C 1
ATOM 2368 O O . LYS A 1 304 ? 5.952 -5.707 -18.974 1.00 86.81 304 LYS A O 1
ATOM 2373 N N . ARG A 1 305 ? 6.244 -5.259 -16.780 1.00 78.69 305 ARG A N 1
ATOM 2374 C CA . ARG A 1 305 ? 4.823 -5.238 -16.381 1.00 78.69 305 ARG A CA 1
ATOM 2375 C C . ARG A 1 305 ? 4.076 -6.553 -16.648 1.00 78.69 305 ARG A C 1
ATOM 2377 O O . ARG A 1 305 ? 2.918 -6.502 -17.012 1.00 78.69 305 ARG A O 1
ATOM 2384 N N . GLY A 1 306 ? 4.736 -7.701 -16.525 1.00 79.00 306 GLY A N 1
ATOM 2385 C CA . GLY A 1 306 ? 4.099 -9.008 -16.695 1.0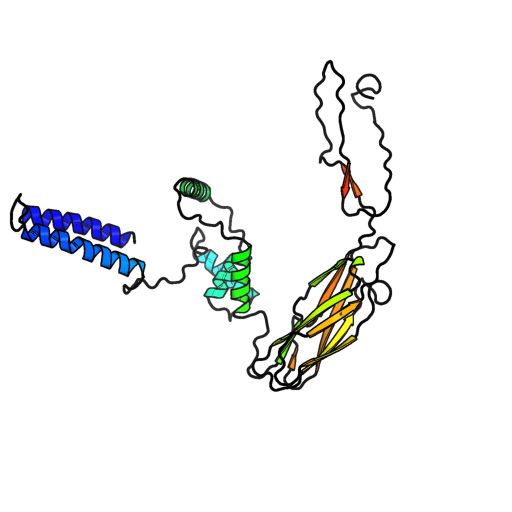0 79.00 306 GLY A CA 1
ATOM 2386 C C . GLY A 1 306 ? 5.110 -10.094 -17.038 1.00 79.00 306 GLY A C 1
ATOM 2387 O O . GLY A 1 306 ? 6.160 -9.803 -17.621 1.00 79.00 306 GLY A O 1
ATOM 2388 N N . TYR A 1 307 ? 4.822 -11.325 -16.633 1.00 80.00 307 TYR A N 1
ATOM 2389 C CA . TYR A 1 307 ? 5.705 -12.479 -16.817 1.00 80.00 307 TYR A CA 1
ATOM 2390 C C . TYR A 1 307 ? 4.961 -13.743 -17.262 1.00 80.00 307 TYR A C 1
ATOM 2392 O O . TYR A 1 307 ? 5.616 -14.759 -17.504 1.00 80.00 307 TYR A O 1
ATOM 2400 N N . ASP A 1 308 ? 3.637 -13.682 -17.420 1.00 81.94 308 ASP A N 1
ATOM 2401 C CA . ASP A 1 308 ? 2.822 -14.875 -17.614 1.00 81.94 308 ASP A CA 1
ATOM 2402 C C . ASP A 1 308 ? 2.814 -15.397 -19.059 1.00 81.94 308 ASP A C 1
ATOM 2404 O O . ASP A 1 308 ? 2.800 -14.640 -20.029 1.00 81.94 308 ASP A O 1
ATOM 2408 N N . GLY A 1 309 ? 2.850 -16.715 -19.221 1.00 80.62 309 GLY A N 1
ATOM 2409 C CA . GLY A 1 309 ? 2.840 -17.361 -20.531 1.00 80.62 309 GLY A CA 1
ATOM 2410 C C . GLY A 1 309 ? 4.129 -17.219 -21.358 1.00 80.62 309 GLY A C 1
ATOM 2411 O O . GLY A 1 309 ? 5.097 -16.526 -21.012 1.00 80.62 309 GLY A O 1
ATOM 2412 N N . THR A 1 310 ? 4.145 -17.935 -22.485 1.00 83.75 310 THR A N 1
ATOM 2413 C CA . THR A 1 310 ? 5.237 -17.920 -23.467 1.00 83.75 310 THR A CA 1
ATOM 2414 C C . THR A 1 310 ? 5.009 -16.807 -24.484 1.00 83.75 310 THR A C 1
ATOM 2416 O O . THR A 1 310 ? 3.985 -16.787 -25.160 1.00 83.75 310 THR A O 1
ATOM 2419 N N . VAL A 1 311 ? 5.981 -15.904 -24.626 1.00 84.44 311 VAL A N 1
ATOM 2420 C CA . VAL A 1 311 ? 5.945 -14.827 -25.624 1.00 84.44 311 VAL A CA 1
ATOM 2421 C C . VAL A 1 311 ? 7.050 -15.061 -26.643 1.00 84.44 311 VAL A C 1
ATOM 2423 O O . VAL A 1 311 ? 8.217 -15.197 -26.278 1.00 84.44 311 VAL A O 1
ATOM 2426 N N . SER A 1 312 ? 6.684 -15.097 -27.921 1.00 85.44 312 SER A N 1
ATOM 2427 C CA . SER A 1 312 ? 7.620 -15.149 -29.044 1.00 85.44 312 SER A CA 1
ATOM 2428 C C . SER A 1 312 ? 7.720 -13.782 -29.710 1.00 85.44 312 SER A C 1
ATOM 2430 O O . SER A 1 312 ? 6.701 -13.136 -29.945 1.00 85.44 312 SER A O 1
ATOM 2432 N N . VAL A 1 313 ? 8.935 -13.368 -30.064 1.00 86.75 313 VAL A N 1
ATOM 2433 C CA . VAL A 1 313 ? 9.180 -12.174 -30.883 1.00 86.75 313 VAL A CA 1
ATOM 2434 C C . VAL A 1 313 ? 9.883 -12.586 -32.157 1.00 86.75 313 VAL A C 1
ATOM 2436 O O . VAL A 1 313 ? 10.865 -13.323 -32.120 1.00 86.75 313 VAL A O 1
ATOM 2439 N N . THR A 1 314 ? 9.394 -12.069 -33.275 1.00 90.12 314 THR A N 1
ATOM 2440 C CA . THR A 1 314 ? 10.116 -12.064 -34.542 1.00 90.12 314 THR A CA 1
ATOM 2441 C C . THR A 1 314 ? 10.950 -10.793 -34.611 1.00 90.12 314 THR A C 1
ATOM 2443 O O . THR A 1 314 ? 10.403 -9.693 -34.548 1.00 90.12 314 THR A O 1
ATOM 2446 N N . ALA A 1 315 ? 12.266 -10.944 -34.714 1.00 86.94 315 ALA A N 1
ATOM 2447 C CA . ALA A 1 315 ? 13.170 -9.843 -35.012 1.00 86.94 315 ALA A CA 1
ATOM 2448 C C . ALA A 1 315 ? 13.540 -9.896 -36.497 1.00 86.94 315 ALA A C 1
ATOM 2450 O O . ALA A 1 315 ? 13.732 -10.980 -37.046 1.00 86.94 315 ALA A O 1
ATOM 2451 N N . ALA A 1 316 ? 13.632 -8.730 -37.124 1.00 89.19 316 ALA A N 1
ATOM 2452 C CA . ALA A 1 316 ? 14.129 -8.561 -38.478 1.00 89.19 316 ALA A CA 1
ATOM 2453 C C . ALA A 1 316 ? 15.085 -7.368 -38.493 1.00 89.19 316 ALA A C 1
ATOM 2455 O O . ALA A 1 316 ? 14.939 -6.442 -37.690 1.00 89.19 316 ALA A O 1
ATOM 2456 N N . THR A 1 317 ? 16.065 -7.421 -39.381 1.00 90.75 317 THR A N 1
ATOM 2457 C CA . THR A 1 317 ? 16.946 -6.300 -39.688 1.00 90.75 317 THR A CA 1
ATOM 2458 C C . THR A 1 317 ? 16.402 -5.564 -40.911 1.00 90.75 317 THR A C 1
ATOM 2460 O O . THR A 1 317 ? 15.768 -6.166 -41.779 1.00 90.75 317 THR A O 1
ATOM 2463 N N . GLU A 1 318 ? 16.610 -4.253 -40.955 1.00 92.06 318 GLU A N 1
ATOM 2464 C CA . GLU A 1 318 ? 16.239 -3.397 -42.079 1.00 92.06 318 GLU A CA 1
ATOM 2465 C C . GLU A 1 318 ? 17.482 -2.622 -42.517 1.00 92.06 318 GLU A C 1
ATOM 2467 O O . GLU A 1 318 ? 18.270 -2.177 -41.679 1.00 92.06 318 GLU A O 1
ATOM 2472 N N . GLU A 1 319 ? 17.680 -2.518 -43.828 1.00 91.75 319 GLU A N 1
ATOM 2473 C CA . GLU A 1 319 ? 18.765 -1.736 -44.413 1.00 91.75 319 GLU A CA 1
ATOM 2474 C C . GLU A 1 319 ? 18.415 -0.247 -44.385 1.00 91.75 319 GLU A C 1
ATOM 2476 O O . GLU A 1 319 ? 17.284 0.149 -44.658 1.00 91.75 319 GLU A O 1
ATOM 2481 N N . ASP A 1 320 ? 19.413 0.582 -44.105 1.00 90.25 320 ASP A N 1
ATOM 2482 C CA . ASP A 1 320 ? 19.323 2.034 -44.272 1.00 90.25 320 ASP A CA 1
ATOM 2483 C C . ASP A 1 320 ? 20.588 2.501 -45.002 1.00 90.25 320 ASP A C 1
ATOM 2485 O O . ASP A 1 320 ? 20.768 2.220 -46.186 1.00 90.25 320 ASP A O 1
ATOM 2489 N N . GLN A 1 321 ? 21.536 3.125 -44.299 1.00 91.75 321 GLN A N 1
ATOM 2490 C CA . GLN A 1 321 ? 22.850 3.445 -44.869 1.00 91.75 321 GLN A CA 1
ATOM 2491 C C . GLN A 1 321 ? 23.810 2.249 -44.898 1.00 91.75 321 GLN A C 1
ATOM 2493 O O . GLN A 1 321 ? 24.822 2.296 -45.596 1.00 91.75 321 GLN A O 1
ATOM 2498 N N . ALA A 1 322 ? 23.517 1.213 -44.113 1.00 88.81 322 ALA A N 1
ATOM 2499 C CA . ALA A 1 322 ? 24.267 -0.035 -44.061 1.00 88.81 322 ALA A CA 1
ATOM 2500 C C . ALA A 1 322 ? 23.537 -1.110 -44.879 1.00 88.81 322 ALA A C 1
ATOM 2502 O O . ALA A 1 322 ? 22.307 -1.180 -44.827 1.00 88.81 322 ALA A O 1
ATOM 2503 N N . VAL A 1 323 ? 24.290 -1.940 -45.604 1.00 89.94 323 VAL A N 1
ATOM 2504 C CA . VAL A 1 323 ? 23.754 -2.973 -46.511 1.00 89.94 323 VAL A CA 1
ATOM 2505 C C . VAL A 1 323 ? 23.910 -4.368 -45.895 1.00 89.94 323 VAL A C 1
ATOM 2507 O O . VAL A 1 323 ? 24.987 -4.709 -45.395 1.00 89.94 323 VAL A O 1
ATOM 2510 N N . ALA A 1 324 ? 22.869 -5.203 -45.952 1.00 90.19 324 ALA A N 1
ATOM 2511 C CA . ALA A 1 324 ? 22.913 -6.563 -45.425 1.00 90.19 324 ALA A CA 1
ATOM 2512 C C . ALA A 1 324 ? 23.858 -7.451 -46.258 1.00 90.19 324 ALA A C 1
ATOM 2514 O O . ALA A 1 324 ? 23.946 -7.345 -47.482 1.00 90.19 324 ALA A O 1
ATOM 2515 N N . GLY A 1 325 ? 24.615 -8.321 -45.593 1.00 84.81 325 GLY A N 1
ATOM 2516 C CA . GLY A 1 325 ? 25.663 -9.152 -46.194 1.00 84.81 325 GLY A CA 1
ATOM 2517 C C . GLY A 1 325 ? 26.960 -8.408 -46.545 1.00 84.81 325 GLY A C 1
ATOM 2518 O O . GLY A 1 325 ? 27.944 -9.054 -46.897 1.00 84.81 325 GLY A O 1
ATOM 2519 N N . ALA A 1 326 ? 26.990 -7.072 -46.447 1.00 85.62 326 ALA A N 1
ATOM 2520 C CA . ALA A 1 326 ? 28.202 -6.267 -46.624 1.00 85.62 326 ALA A CA 1
ATOM 2521 C C . ALA A 1 326 ? 28.640 -5.570 -45.325 1.00 85.62 326 ALA A C 1
ATOM 2523 O O . ALA A 1 326 ? 29.819 -5.614 -44.977 1.00 85.62 326 ALA A O 1
ATOM 2524 N N . ASP A 1 327 ? 27.703 -4.934 -44.616 1.00 84.75 327 ASP A N 1
ATOM 2525 C CA . ASP A 1 327 ? 27.963 -4.195 -43.376 1.00 84.75 327 ASP A CA 1
ATOM 2526 C C . ASP A 1 327 ? 27.408 -4.903 -42.127 1.00 84.75 327 ASP A C 1
ATOM 2528 O O . ASP A 1 327 ? 27.943 -4.709 -41.034 1.00 84.75 327 ASP A O 1
ATOM 2532 N N . PHE A 1 328 ? 26.359 -5.721 -42.265 1.00 86.44 328 PHE A N 1
ATOM 2533 C CA . PHE A 1 328 ? 25.806 -6.538 -41.179 1.00 86.44 328 PHE A CA 1
ATOM 2534 C C . PHE A 1 328 ? 25.151 -7.822 -41.706 1.00 86.44 328 PHE A C 1
ATOM 2536 O O . PHE A 1 328 ? 24.735 -7.881 -42.861 1.00 86.44 328 PHE A O 1
ATOM 2543 N N . GLU A 1 329 ? 25.035 -8.830 -40.841 1.00 81.94 329 GLU A N 1
ATOM 2544 C CA . GLU A 1 329 ? 24.298 -10.084 -41.069 1.00 81.94 329 GLU A CA 1
ATOM 2545 C C . GLU A 1 329 ? 23.268 -10.314 -39.958 1.00 81.94 329 GLU A C 1
ATOM 2547 O O . GLU A 1 329 ? 23.577 -9.988 -38.784 1.00 81.94 329 GLU A O 1
#

Sequence (329 aa):
VYCITASCSVFAYLWLLFILLGPTPNRVDVPEGIITFLFFPVIVGIAFMADKGMLPGTKKEPKSDALQQGATKEEVEARVVKIKQKYGDNLADEQVAALVDFEFRDGPPHSRAFHRVAATRRMCRGKKVGEDNHYEKGRRASMALQKNGAIGVVVEGDSVIALEELEYVVLESVGFIEINVCRVSDDPSELVVAKYCTVDGAAKAGSDYEATSGTLEWAAGDCEPKSFRVQIMKSKESEDPEAFFVEIDVEGLGAVKHHQKNRARIMILDENHPGKLRFADDPPERHVPRSLEDQKVTFKVIR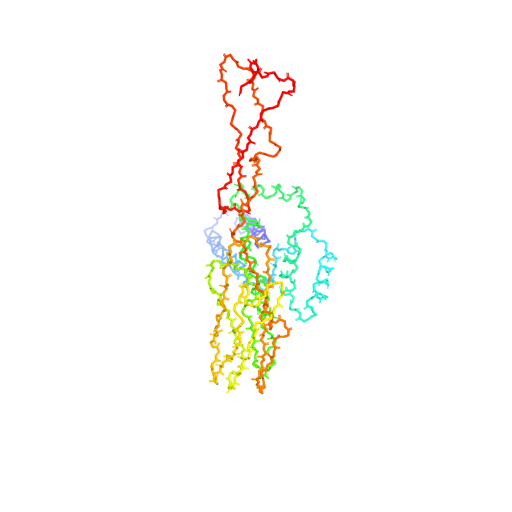KRGYDGTVSVTAATEEDQAVAGADFE

Foldseek 3Di:
DVVLVVVVVVVVVVLVVCQCPDDDHPDHDPVNVVVVVVVVVVSVVVVVCVVVQVDPVSPPPPPPPPPPDDDDPVRSVVLLVVCCVVPHVPADPVLSVLVSCVVCVPPDPDDPVVVVVQVVCVVVVHDHDPPDPPVVSVVVNVVSCVVQHDFDPQDQQAKEKFWPDQEAEEELVPFKDKTKIFIDHPFLQDKKKKKKWKFDDQDDDPAFWPTDIDMDIADRVRGDIDIDMIGTHADLDADDKGKIKMFMDIDDDRYDYDPPGGMHIYIYHYANDCFDKDWPDVVQDDDDDDDPDDDDDDTDIDGPDYNHDDDDDDDDDDDDPDDDPGRHD

pLDDT: mean 75.86, std 15.76, range [36.47, 97.06]

Radius of gyration: 34.72 Å; chains: 1; bounding box: 82×63×92 Å

Organism: Alexandrium catenella (NCBI:txid2925)

Secondary structure (DSSP, 8-state):
-HHHHHHHHHHHHHHHHHHHHTTSTT---HHHHHHHHHHHHHHHHHHHHHHTT-STT-------TTSSSS--HHHHHHHHHHHHHHH-S---HHHHHHHHHHHT-SPSPPPHHHHHHHHHHHHTTPPPSS---HHHHHHHHHHHHHTTSSS----TT-EEEEES-SEEEEEGGG-EEEEEEEEEES---S-EEEEEEEE-SSS-BTTTB---EEEEEEPTT----EEEEEEBPPPSS----EEEEEEEEEESTTEEEPTTSSEEEEEEE------EEEESSSS--------SS-----PPEEEES---S----------SSS-BTTTB-

InterPro domains:
  IPR003644 Na-Ca exchanger/integrin-beta4 [PF03160] (160-272)
  IPR003644 Na-Ca exchanger/integrin-beta4 [SM00237] (150-249)
  IPR038081 CalX-like domain superfamily [G3DSA:2.60.40.2030] (156-272)
  IPR038081 CalX-like domain superfamily [G3DSA:2.60.40.2030] (273-329)
  IPR038081 CalX-like domain superfamily [SSF141072] (158-280)
  IPR051171 Calcium/Cation Antiporter [PTHR11878] (1-329)